Protein AF-A0A1F5HYN6-F1 (afdb_monomer_lite)

pLDDT: mean 80.36, std 17.28, range [30.94, 97.81]

Foldseek 3Di:
DDDDDDDDDDDDDDDDDDDDDDDPDDPVVVVVVVVVVVVVVVVVVVVCVCCVVVVVVVVLVVLLVVLQVPPDPPLQVPDDDDFPDPVLVVLLVVLCVQLSPDSDPVSNLVSLVVSLVSLLVRCLLPPDPRSLSSSVSSLVVCCVSPVVSNPPDDRDDCDVVVVHQQDDPLLVVLLVLLVPDPLQDPVLSSLLSSLSSQLSVCVVVVNLVSNLVSLLSNLVSLLVSCVVPVDPSSVVSSVSSLVVSCVSDVVVSVVCVVVVSNDSD

Structure (mmCIF, N/CA/C/O backbone):
data_AF-A0A1F5HYN6-F1
#
_entry.id   AF-A0A1F5HYN6-F1
#
loop_
_atom_site.group_PDB
_atom_site.id
_atom_site.type_symbol
_atom_site.label_atom_id
_atom_site.label_alt_id
_atom_site.label_comp_id
_atom_site.label_asym_id
_atom_site.label_entity_id
_atom_site.label_seq_id
_atom_site.pdbx_PDB_ins_code
_atom_site.Cartn_x
_atom_site.Cartn_y
_atom_site.Cartn_z
_atom_site.occupancy
_atom_site.B_iso_or_equiv
_atom_site.auth_seq_id
_atom_site.auth_comp_id
_atom_site.auth_asym_id
_atom_site.auth_atom_id
_atom_site.pdbx_PDB_model_num
ATOM 1 N N . MET A 1 1 ? -106.984 -32.179 19.642 1.00 30.94 1 MET A N 1
ATOM 2 C CA . MET A 1 1 ? -106.176 -33.009 20.565 1.00 30.94 1 MET A CA 1
ATOM 3 C C . MET A 1 1 ? -105.530 -32.097 21.601 1.00 30.94 1 MET A C 1
ATOM 5 O O . MET A 1 1 ? -105.304 -30.941 21.276 1.00 30.94 1 MET A O 1
ATOM 9 N N . PRO A 1 2 ? -105.415 -32.541 22.859 1.00 37.59 2 PRO A N 1
ATOM 10 C CA . PRO A 1 2 ? -106.115 -31.891 23.962 1.00 37.59 2 PRO A CA 1
ATOM 11 C C . PRO A 1 2 ? -105.201 -31.287 25.038 1.00 37.59 2 PRO A C 1
ATOM 13 O O . PRO A 1 2 ? -103.983 -31.403 25.013 1.00 37.59 2 PRO A O 1
ATOM 16 N N . ALA A 1 3 ? -105.878 -30.635 25.980 1.00 39.53 3 ALA A N 1
ATOM 17 C CA . ALA A 1 3 ? -105.395 -29.934 27.156 1.00 39.53 3 ALA A CA 1
ATOM 18 C C . ALA A 1 3 ? -104.599 -30.780 28.166 1.00 39.53 3 ALA A C 1
ATOM 20 O O . ALA A 1 3 ? -104.842 -31.978 28.315 1.00 39.53 3 ALA A O 1
ATOM 21 N N . LYS A 1 4 ? -103.825 -30.089 29.016 1.00 40.91 4 LYS A N 1
ATOM 22 C CA . LYS A 1 4 ? -103.865 -30.322 30.470 1.00 40.91 4 LYS A CA 1
ATOM 23 C C . LYS A 1 4 ? -103.470 -29.072 31.272 1.00 40.91 4 LYS A C 1
ATOM 25 O O . LYS A 1 4 ? -102.369 -28.555 31.146 1.00 40.91 4 LYS A O 1
ATOM 30 N N . LYS A 1 5 ? -104.426 -28.623 32.093 1.00 47.25 5 LYS A N 1
ATOM 31 C CA . LYS A 1 5 ? -104.273 -27.758 33.275 1.00 47.25 5 LYS A CA 1
ATOM 32 C C . LYS A 1 5 ? -103.615 -28.531 34.426 1.00 47.25 5 LYS A C 1
ATOM 34 O O . LYS A 1 5 ? -103.787 -29.745 34.477 1.00 47.25 5 LYS A O 1
ATOM 39 N N . LEU A 1 6 ? -103.020 -27.792 35.370 1.00 41.56 6 LEU A N 1
ATOM 40 C CA . LEU A 1 6 ? -103.155 -27.836 36.850 1.00 41.56 6 LEU A CA 1
ATOM 41 C C . LEU A 1 6 ? -102.291 -26.652 37.371 1.00 41.56 6 LEU A C 1
ATOM 43 O O . LEU A 1 6 ? -101.130 -26.584 37.000 1.00 41.56 6 LEU A O 1
ATOM 47 N N . ALA A 1 7 ? -102.793 -25.549 37.942 1.00 44.53 7 ALA A N 1
ATOM 48 C CA . ALA A 1 7 ? -103.584 -25.290 39.160 1.00 44.53 7 ALA A CA 1
ATOM 49 C C . ALA A 1 7 ? -102.726 -24.953 40.409 1.00 44.53 7 ALA A C 1
ATOM 51 O O . ALA A 1 7 ? -101.956 -25.791 40.862 1.00 44.53 7 ALA A O 1
ATOM 52 N N . GLY A 1 8 ? -102.983 -23.755 40.972 1.00 36.09 8 GLY A N 1
ATOM 53 C CA . GLY A 1 8 ? -102.649 -23.275 42.332 1.00 36.09 8 GLY A CA 1
ATOM 54 C C . GLY A 1 8 ? -101.404 -22.375 42.407 1.00 36.09 8 GLY A C 1
ATOM 55 O O . GLY A 1 8 ? -100.352 -22.790 41.954 1.00 36.09 8 GLY A O 1
ATOM 56 N N . GLY A 1 9 ? -101.389 -21.150 42.940 1.00 39.59 9 GLY A N 1
ATOM 57 C CA . GLY A 1 9 ? -102.374 -20.294 43.611 1.00 39.59 9 GLY A CA 1
ATOM 58 C C . GLY A 1 9 ? -101.636 -19.285 44.523 1.00 39.59 9 GLY A C 1
ATOM 59 O O . GLY A 1 9 ? -100.830 -19.749 45.317 1.00 39.59 9 GLY A O 1
ATOM 60 N N . VAL A 1 10 ? -101.958 -17.978 44.386 1.00 46.38 10 VAL A N 1
ATOM 61 C CA . VAL A 1 10 ? -102.001 -16.874 45.403 1.00 46.38 10 VAL A CA 1
ATOM 62 C C . VAL A 1 10 ? -100.696 -16.532 46.165 1.00 46.38 10 VAL A C 1
ATOM 64 O O . VAL A 1 10 ? -100.105 -17.423 46.755 1.00 46.38 10 VAL A O 1
ATOM 67 N N . ASP A 1 11 ? -100.170 -15.311 46.354 1.00 42.50 11 ASP A N 1
ATOM 68 C CA . ASP A 1 11 ? -100.308 -13.880 45.960 1.00 42.50 11 ASP A CA 1
ATOM 69 C C . ASP A 1 11 ? -98.949 -13.217 46.407 1.00 42.50 11 ASP A C 1
ATOM 71 O O . ASP A 1 11 ? -98.034 -13.943 46.804 1.00 42.50 11 ASP A O 1
ATOM 75 N N . PRO A 1 12 ? -98.781 -11.885 46.548 1.00 57.22 12 PRO A N 1
ATOM 76 C CA . PRO A 1 12 ? -98.641 -10.833 45.536 1.00 57.22 12 PRO A CA 1
ATOM 77 C C . PRO A 1 12 ? -97.296 -10.077 45.700 1.00 57.22 12 PRO A C 1
ATOM 79 O O . PRO A 1 12 ? -96.781 -9.987 46.810 1.00 57.22 12 PRO A O 1
ATOM 82 N N . VAL A 1 13 ? -96.739 -9.434 44.664 1.00 40.38 13 VAL A N 1
ATOM 83 C CA . VAL A 1 13 ? -95.696 -8.408 44.897 1.00 40.38 13 VAL A CA 1
ATOM 84 C C . VAL A 1 13 ? -95.810 -7.258 43.895 1.00 40.38 13 VAL A C 1
ATOM 86 O O . VAL A 1 13 ? -95.683 -7.438 42.685 1.00 40.38 13 VAL A O 1
ATOM 89 N N . GLU A 1 14 ? -96.074 -6.081 44.462 1.00 44.31 14 GLU A N 1
ATOM 90 C CA . GLU A 1 14 ? -95.844 -4.737 43.929 1.00 44.31 14 GLU A CA 1
ATOM 91 C C . GLU A 1 14 ? -94.609 -4.643 43.025 1.00 44.31 14 GLU A C 1
ATOM 93 O O . GLU A 1 14 ? -93.522 -5.061 43.410 1.00 44.31 14 GLU A O 1
ATOM 98 N N . ASN A 1 15 ? -94.733 -3.978 41.876 1.00 39.09 15 ASN A N 1
ATOM 99 C CA . ASN A 1 15 ? -93.567 -3.364 41.252 1.00 39.09 15 ASN A CA 1
ATOM 100 C C . ASN A 1 15 ? -93.903 -1.979 40.706 1.00 39.09 15 ASN A C 1
ATOM 102 O O . ASN A 1 15 ? -94.522 -1.793 39.661 1.00 39.09 15 ASN A O 1
ATOM 106 N N . SER A 1 16 ? -93.442 -1.013 41.485 1.00 44.97 16 SER A N 1
ATOM 107 C CA . SER A 1 16 ? -93.046 0.327 41.100 1.00 44.97 16 SER A CA 1
ATOM 108 C C . SER A 1 16 ? -91.843 0.269 40.152 1.00 44.97 16 SER A C 1
ATOM 110 O O . SER A 1 16 ? -90.923 -0.508 40.374 1.00 44.97 16 SER A O 1
ATOM 112 N N . GLN A 1 17 ? -91.803 1.128 39.128 1.00 37.44 17 GLN A N 1
ATOM 113 C CA . GLN A 1 17 ? -90.544 1.624 38.556 1.00 37.44 17 GLN A CA 1
ATOM 114 C C . GLN A 1 17 ? -90.791 2.887 37.718 1.00 37.44 17 GLN A C 1
ATOM 116 O O . GLN A 1 17 ? -91.133 2.846 36.541 1.00 37.44 17 GLN A O 1
ATOM 121 N N . SER A 1 18 ? -90.607 4.036 38.373 1.00 37.28 18 SER A N 1
ATOM 122 C CA . SER A 1 18 ? -90.410 5.338 37.739 1.00 37.28 18 SER A CA 1
ATOM 123 C C . SER A 1 18 ? -88.917 5.516 37.468 1.00 37.28 18 SER A C 1
ATOM 125 O O . SER A 1 18 ? -88.112 5.623 38.393 1.00 37.28 18 SER A O 1
ATOM 127 N N . THR A 1 19 ? -88.550 5.568 36.193 1.00 41.25 19 THR A N 1
ATOM 128 C CA . THR A 1 19 ? -87.213 5.898 35.695 1.00 41.25 19 THR A CA 1
ATOM 129 C C . THR A 1 19 ? -86.822 7.334 36.055 1.00 41.25 19 THR A C 1
ATOM 131 O O . THR A 1 19 ? -87.385 8.291 35.529 1.00 41.25 19 THR A O 1
ATOM 134 N N . SER A 1 20 ? -85.810 7.491 36.909 1.00 39.56 20 SER A N 1
ATOM 135 C CA . SER A 1 20 ? -85.063 8.738 37.100 1.00 39.56 20 SER A CA 1
ATOM 136 C C . SER A 1 20 ? -83.577 8.431 36.925 1.00 39.56 20 SER A C 1
ATOM 138 O O . SER A 1 20 ? -82.930 7.889 37.819 1.00 39.56 20 SER A O 1
ATOM 140 N N . ASN A 1 21 ? -83.038 8.754 35.747 1.00 46.47 21 ASN A N 1
ATOM 141 C CA . ASN A 1 21 ? -81.599 8.754 35.493 1.00 46.47 21 ASN A CA 1
ATOM 142 C C . ASN A 1 21 ? -80.942 9.852 36.344 1.00 46.47 21 ASN A C 1
ATOM 144 O O . ASN A 1 21 ? -80.902 11.016 35.946 1.00 46.47 21 ASN A O 1
ATOM 148 N N . LYS A 1 22 ? -80.415 9.487 37.516 1.00 43.47 22 LYS A N 1
ATOM 149 C CA . LYS A 1 22 ? -79.455 10.312 38.256 1.00 43.47 22 LYS A CA 1
ATOM 150 C C . LYS A 1 22 ? -78.044 9.942 37.803 1.00 43.47 22 LYS A C 1
ATOM 152 O O . LYS A 1 22 ? -77.546 8.869 38.126 1.00 43.47 22 LYS A O 1
ATOM 157 N N . PHE A 1 23 ? -77.405 10.845 37.062 1.00 53.34 23 PHE A N 1
ATOM 158 C CA . PHE A 1 23 ? -75.963 10.816 36.814 1.00 53.34 23 PHE A CA 1
ATOM 159 C C . PHE A 1 23 ? -75.206 10.860 38.155 1.00 53.34 23 PHE A C 1
ATOM 161 O O . PHE A 1 23 ? -75.412 11.809 38.917 1.00 53.34 23 PHE A O 1
ATOM 168 N N . PRO A 1 24 ? -74.322 9.894 38.466 1.00 51.59 24 PRO A N 1
ATOM 169 C CA . PRO A 1 24 ? -73.649 9.840 39.752 1.00 51.59 24 PRO A CA 1
ATOM 170 C C . PRO A 1 24 ? -72.232 10.404 39.630 1.00 51.59 24 PRO A C 1
ATOM 172 O O . PRO A 1 24 ? -71.272 9.686 39.855 1.00 51.59 24 PRO A O 1
ATOM 175 N N . PHE A 1 25 ? -72.059 11.669 39.250 1.00 53.00 25 PHE A N 1
ATOM 176 C CA . PHE A 1 25 ? -70.744 12.305 39.382 1.00 53.00 25 PHE A CA 1
ATOM 177 C C . PHE A 1 25 ? -70.896 13.747 39.836 1.00 53.00 25 PHE A C 1
ATOM 179 O O . PHE A 1 25 ? -71.406 14.605 39.117 1.00 53.00 25 PHE A O 1
ATOM 186 N N . THR A 1 26 ? -70.454 14.011 41.065 1.00 57.34 26 THR A N 1
ATOM 187 C CA . THR A 1 26 ? -70.333 15.378 41.561 1.00 57.34 26 THR A CA 1
ATOM 188 C C . THR A 1 26 ? -69.130 16.050 40.878 1.00 57.34 26 THR A C 1
ATOM 190 O O . THR A 1 26 ? -68.072 15.426 40.759 1.00 57.34 26 THR A O 1
ATOM 193 N N . PRO A 1 27 ? -69.229 17.322 40.444 1.00 57.34 27 PRO A N 1
ATOM 194 C CA . PRO A 1 27 ? -68.158 18.011 39.711 1.00 57.34 27 PRO A CA 1
ATOM 195 C C . PRO A 1 27 ? -66.805 18.021 40.439 1.00 57.34 27 PRO A C 1
ATOM 197 O O . PRO A 1 27 ? -65.756 18.013 39.805 1.00 57.34 27 PRO A O 1
ATOM 200 N N . LYS A 1 28 ? -66.813 17.987 41.778 1.00 56.78 28 LYS A N 1
ATOM 201 C CA . LYS A 1 28 ? -65.595 17.961 42.601 1.00 56.78 28 LYS A CA 1
ATOM 202 C C . LYS A 1 28 ? -64.814 16.645 42.507 1.00 56.78 28 LYS A C 1
ATOM 204 O O . LYS A 1 28 ? -63.590 16.696 42.453 1.00 56.78 28 LYS A O 1
ATOM 209 N N . GLN A 1 29 ? -65.486 15.492 42.464 1.00 57.72 29 GLN A N 1
ATOM 210 C CA . GLN A 1 29 ? -64.807 14.191 42.349 1.00 57.72 29 GLN A CA 1
ATOM 211 C C . GLN A 1 29 ? -64.162 14.013 40.973 1.00 57.72 29 GLN A C 1
ATOM 213 O O . GLN A 1 29 ? -63.008 13.612 40.883 1.00 57.72 29 GLN A O 1
ATOM 218 N N . TRP A 1 30 ? -64.847 14.437 39.909 1.00 61.19 30 TRP A N 1
ATOM 219 C CA . TRP A 1 30 ? -64.326 14.342 38.542 1.00 61.19 30 TRP A CA 1
ATOM 220 C C . TRP A 1 30 ? -63.047 15.166 38.321 1.00 61.19 30 TRP A C 1
ATOM 222 O O . TRP A 1 30 ? -62.125 14.715 37.641 1.00 61.19 30 TRP A O 1
ATOM 232 N N . PHE A 1 31 ? -62.961 16.357 38.924 1.00 62.72 31 PHE A N 1
ATOM 233 C CA . PHE A 1 31 ? -61.746 17.176 38.881 1.00 62.72 31 PHE A CA 1
ATOM 234 C C . PHE A 1 31 ? -60.618 16.602 39.746 1.00 62.72 31 PHE A C 1
ATOM 236 O O . PHE A 1 31 ? -59.471 16.599 39.307 1.00 62.72 31 PHE A O 1
ATOM 243 N N . SER A 1 32 ? -60.933 16.091 40.941 1.00 69.88 32 SER A N 1
ATOM 244 C CA . SER A 1 32 ? -59.943 15.491 41.845 1.00 69.88 32 SER A CA 1
ATOM 245 C C . SER A 1 32 ? -59.282 14.257 41.229 1.00 69.88 32 SER A C 1
ATOM 247 O O . SER A 1 32 ? -58.057 14.155 41.235 1.00 69.88 32 SER A O 1
ATOM 249 N N . ASP A 1 33 ? -60.069 13.361 40.632 1.00 71.81 33 ASP A N 1
ATOM 250 C CA . ASP A 1 33 ? -59.553 12.119 40.049 1.00 71.81 33 ASP A CA 1
ATOM 251 C C . ASP A 1 33 ? -58.680 12.395 38.818 1.00 71.81 33 ASP A C 1
ATOM 253 O O . ASP A 1 33 ? -57.627 11.781 38.644 1.00 71.81 33 ASP A O 1
ATOM 257 N N . ARG A 1 34 ? -59.055 13.379 37.987 1.00 76.88 34 ARG A N 1
ATOM 258 C CA . ARG A 1 34 ? -58.242 13.794 36.831 1.00 76.88 34 ARG A CA 1
ATOM 259 C C . ARG A 1 34 ? -56.965 14.518 37.235 1.00 76.88 34 ARG A C 1
ATOM 261 O O . ARG A 1 34 ? -55.940 14.301 36.596 1.00 76.88 34 ARG A O 1
ATOM 268 N N . LEU A 1 35 ? -57.011 15.347 38.279 1.00 80.38 35 LEU A N 1
ATOM 269 C CA . LEU A 1 35 ? -55.829 16.027 38.807 1.00 80.38 35 LEU A CA 1
ATOM 270 C C . LEU A 1 35 ? -54.840 15.015 39.399 1.00 80.38 35 LEU A C 1
ATOM 272 O O . LEU A 1 35 ? -53.650 15.087 39.105 1.00 80.38 35 LEU A O 1
ATOM 276 N N . LEU A 1 36 ? -55.333 14.035 40.163 1.00 82.75 36 LEU A N 1
ATOM 277 C CA . LEU A 1 36 ? -54.517 12.955 40.719 1.00 82.75 36 LEU A CA 1
ATOM 278 C C . LEU A 1 36 ? -53.836 12.147 39.604 1.00 82.75 36 LEU A C 1
ATOM 280 O O . LEU A 1 36 ? -52.634 11.903 39.661 1.00 82.75 36 LEU A O 1
ATOM 284 N N . LEU A 1 37 ? -54.586 11.786 38.560 1.00 83.88 37 LEU A N 1
ATOM 285 C CA . LEU A 1 37 ? -54.068 11.020 37.427 1.00 83.88 37 LEU A CA 1
ATOM 286 C C . LEU A 1 37 ? -52.999 11.811 36.654 1.00 83.88 37 LEU A C 1
ATOM 288 O O . LEU A 1 37 ? -51.963 11.254 36.300 1.00 83.88 37 LEU A O 1
ATOM 292 N N . LEU A 1 38 ? -53.191 13.122 36.477 1.00 84.62 38 LEU A N 1
ATOM 293 C CA . LEU A 1 38 ? -52.193 14.016 35.877 1.00 84.62 38 LEU A CA 1
ATOM 294 C C . LEU A 1 38 ? -50.900 14.075 36.700 1.00 84.62 38 LEU A C 1
ATOM 296 O O . LEU A 1 38 ? -49.812 13.954 36.140 1.00 84.62 38 LEU A O 1
ATOM 300 N N . VAL A 1 39 ? -51.010 14.213 38.024 1.00 84.94 39 VAL A N 1
ATOM 301 C CA . VAL A 1 39 ? -49.849 14.248 38.926 1.00 84.94 39 VAL A CA 1
ATOM 302 C C . VAL A 1 39 ? -49.083 12.925 38.882 1.00 84.94 39 VAL A C 1
ATOM 304 O O . VAL A 1 39 ? -47.860 12.942 38.771 1.00 84.94 39 VAL A O 1
ATOM 307 N N . VAL A 1 40 ? -49.779 11.784 38.892 1.00 87.19 40 VAL A N 1
ATOM 308 C CA . VAL A 1 40 ? -49.150 10.455 38.801 1.00 87.19 40 VAL A CA 1
ATOM 309 C C . VAL A 1 40 ? -48.422 10.267 37.467 1.00 87.19 40 VAL A C 1
ATOM 311 O O . VAL A 1 40 ? -47.293 9.779 37.451 1.00 87.19 40 VAL A O 1
ATOM 314 N N . VAL A 1 41 ? -49.022 10.693 36.351 1.00 87.31 41 VAL A N 1
ATOM 315 C CA . VAL A 1 41 ? -48.396 10.595 35.022 1.00 87.31 41 VAL A CA 1
ATOM 316 C C . VAL A 1 41 ? -47.150 11.476 34.925 1.00 87.31 41 VAL A C 1
ATOM 318 O O . VAL A 1 41 ? -46.117 11.014 34.444 1.00 87.31 41 VAL A O 1
ATOM 321 N N . ILE A 1 42 ? -47.209 12.716 35.420 1.00 87.06 42 ILE A N 1
ATOM 322 C CA . ILE A 1 42 ? -46.043 13.612 35.450 1.00 87.06 42 ILE A CA 1
ATOM 323 C C . ILE A 1 42 ? -44.931 13.001 36.306 1.00 87.06 42 ILE A C 1
ATOM 325 O O . ILE A 1 42 ? -43.776 12.979 35.887 1.00 87.06 42 ILE A O 1
ATOM 329 N N . PHE A 1 43 ? -45.270 12.448 37.471 1.00 87.25 43 PHE A N 1
ATOM 330 C CA . PHE A 1 43 ? -44.290 11.833 38.362 1.00 87.25 43 PHE A CA 1
ATOM 331 C C . PHE A 1 43 ? -43.614 10.607 37.725 1.00 87.25 43 PHE A C 1
ATOM 333 O O . PHE A 1 43 ? -42.397 10.458 37.821 1.00 87.25 43 PHE A O 1
ATOM 340 N N . LEU A 1 44 ? -44.374 9.769 37.010 1.00 86.06 44 LEU A N 1
ATOM 341 C CA . LEU A 1 44 ? -43.837 8.631 36.254 1.00 86.06 44 LEU A CA 1
ATOM 342 C C . LEU A 1 44 ? -42.923 9.067 35.104 1.00 86.06 44 LEU A C 1
ATOM 344 O O . LEU A 1 44 ? -41.874 8.458 34.899 1.00 86.06 44 LEU A O 1
ATOM 348 N N . LEU A 1 45 ? -43.280 10.130 34.378 1.00 83.44 45 LEU A N 1
ATOM 349 C CA . LEU A 1 45 ? -42.444 10.675 33.305 1.00 83.44 45 LEU A CA 1
ATOM 350 C C . LEU A 1 45 ? -41.131 11.254 33.842 1.00 83.44 45 LEU A C 1
ATOM 352 O O . LEU A 1 45 ? -40.078 11.010 33.259 1.00 83.44 45 LEU A O 1
ATOM 356 N N . VAL A 1 46 ? -41.174 11.964 34.973 1.00 82.31 46 VAL A N 1
ATOM 357 C CA . VAL A 1 46 ? -39.966 12.473 35.640 1.00 82.31 46 VAL A CA 1
ATOM 358 C C . VAL A 1 46 ? -39.093 11.316 36.127 1.00 82.31 46 VAL A C 1
ATOM 360 O O . VAL A 1 46 ? -37.886 11.342 35.908 1.00 82.31 46 VAL A O 1
ATOM 363 N N . LEU A 1 47 ? -39.679 10.269 36.714 1.00 82.12 47 LEU A N 1
ATOM 364 C CA . LEU A 1 47 ? -38.944 9.065 37.115 1.00 82.12 47 LEU A CA 1
ATOM 365 C C . LEU A 1 47 ? -38.267 8.379 35.926 1.00 82.12 47 LEU A C 1
ATOM 367 O O . LEU A 1 47 ? -37.083 8.066 36.006 1.00 82.12 47 LEU A O 1
ATOM 371 N N . LEU A 1 48 ? -38.979 8.186 34.813 1.00 78.69 48 LEU A N 1
ATOM 372 C CA . LEU A 1 48 ? -38.409 7.609 33.592 1.00 78.69 48 LEU A CA 1
ATOM 373 C C . LEU A 1 48 ? -37.280 8.473 33.028 1.00 78.69 48 LEU A C 1
ATOM 375 O O . LEU A 1 48 ? -36.261 7.940 32.595 1.00 78.69 48 LEU A O 1
ATOM 379 N N . PHE A 1 49 ? -37.430 9.797 33.072 1.00 77.44 49 PHE A N 1
ATOM 380 C CA . PHE A 1 49 ? -36.398 10.724 32.625 1.00 77.44 49 PHE A CA 1
ATOM 381 C C . PHE A 1 49 ? -35.149 10.660 33.514 1.00 77.44 49 PHE A C 1
ATOM 383 O O . PHE A 1 49 ? -34.039 10.548 33.000 1.00 77.44 49 PHE A O 1
ATOM 390 N N . VAL A 1 50 ? -35.317 10.661 34.841 1.00 76.25 50 VAL A N 1
ATOM 391 C CA . VAL A 1 50 ? -34.207 10.585 35.805 1.00 76.25 50 VAL A CA 1
ATOM 392 C C . VAL A 1 50 ? -33.499 9.234 35.727 1.00 76.25 50 VAL A C 1
ATOM 394 O O . VAL A 1 50 ? -32.273 9.202 35.681 1.00 76.25 50 VAL A O 1
ATOM 397 N N . VAL A 1 51 ? -34.237 8.122 35.654 1.00 72.06 51 VAL A N 1
ATOM 398 C CA . VAL A 1 51 ? -33.656 6.775 35.514 1.00 72.06 51 VAL A CA 1
ATOM 399 C C . VAL A 1 51 ? -32.971 6.612 34.154 1.00 72.06 51 VAL A C 1
ATOM 401 O O . VAL A 1 51 ? -31.881 6.049 34.090 1.00 72.06 51 VAL A O 1
ATOM 404 N N . GLY A 1 52 ? -33.554 7.151 33.079 1.00 65.38 52 GLY A N 1
ATOM 405 C CA . GLY A 1 52 ? -32.957 7.141 31.744 1.00 65.38 52 GLY A CA 1
ATOM 406 C C . GLY A 1 52 ? -31.646 7.927 31.680 1.00 65.38 52 GLY A C 1
ATOM 407 O O . GLY A 1 52 ? -30.634 7.391 31.238 1.00 65.38 52 GLY A O 1
ATOM 408 N N . PHE A 1 53 ? -31.623 9.166 32.181 1.00 65.88 53 PHE A N 1
ATOM 409 C CA . PHE A 1 53 ? -30.410 9.993 32.189 1.00 65.88 53 PHE A CA 1
ATOM 410 C C . PHE A 1 53 ? -29.344 9.480 33.162 1.00 65.88 53 PHE A C 1
ATOM 412 O O . PHE A 1 53 ? -28.165 9.455 32.812 1.00 65.88 53 PHE A O 1
ATOM 419 N N . ALA A 1 54 ? -29.732 9.028 34.358 1.00 62.56 54 ALA A N 1
ATOM 420 C CA . ALA A 1 54 ? -28.792 8.434 35.305 1.00 62.56 54 ALA A CA 1
ATOM 421 C C . ALA A 1 54 ? -28.204 7.123 34.766 1.00 62.56 54 ALA A C 1
ATOM 423 O O . ALA A 1 54 ? -27.011 6.884 34.923 1.00 62.56 54 ALA A O 1
ATOM 424 N N . GLY A 1 55 ? -29.011 6.305 34.081 1.00 59.31 55 GLY A N 1
ATOM 425 C CA . GLY A 1 55 ? -28.558 5.077 33.431 1.00 59.31 55 GLY A CA 1
ATOM 426 C C . GLY A 1 55 ? -27.580 5.335 32.284 1.00 59.31 55 GLY A C 1
ATOM 427 O O . GLY A 1 55 ? -26.554 4.665 32.201 1.00 59.31 55 GLY A O 1
ATOM 428 N N . VAL A 1 56 ? -27.847 6.338 31.439 1.00 60.22 56 VAL A N 1
ATOM 429 C CA . VAL A 1 56 ? -26.936 6.741 30.352 1.00 60.22 56 VAL A CA 1
ATOM 430 C C . VAL A 1 56 ? -25.623 7.295 30.907 1.00 60.22 56 VAL A C 1
ATOM 432 O O . VAL A 1 56 ? -24.558 6.898 30.442 1.00 60.22 56 VAL A O 1
ATOM 435 N N . ASN A 1 57 ? -25.673 8.147 31.935 1.00 62.50 57 ASN A N 1
ATOM 436 C CA . ASN A 1 57 ? -24.466 8.687 32.565 1.00 62.50 57 ASN A CA 1
ATOM 437 C C . ASN A 1 57 ? -23.653 7.595 33.273 1.00 62.50 57 ASN A C 1
ATOM 439 O O . ASN A 1 57 ? -22.442 7.546 33.109 1.00 62.50 57 ASN A O 1
ATOM 443 N N . TYR A 1 58 ? -24.308 6.669 33.979 1.00 64.31 58 TYR A N 1
ATOM 444 C CA . TYR A 1 58 ? -23.642 5.527 34.612 1.00 64.31 58 TYR A CA 1
ATOM 445 C C . TYR A 1 58 ? -22.988 4.591 33.586 1.00 64.31 58 TYR A C 1
ATOM 447 O O . TYR A 1 58 ? -21.875 4.116 33.801 1.00 64.31 58 TYR A O 1
ATOM 455 N N . TYR A 1 59 ? -23.655 4.341 32.456 1.00 59.44 59 TYR A N 1
ATOM 456 C CA . TYR A 1 59 ? -23.099 3.537 31.368 1.00 59.44 59 TYR A CA 1
ATOM 457 C C . TYR A 1 59 ? -21.904 4.235 30.706 1.00 59.44 59 TYR A C 1
ATOM 459 O O . TYR A 1 59 ? -20.869 3.606 30.493 1.00 59.44 59 TYR A O 1
ATOM 467 N N . ASN A 1 60 ? -22.007 5.540 30.444 1.00 57.81 60 ASN A N 1
ATOM 468 C CA . ASN A 1 60 ? -20.907 6.333 29.896 1.00 57.81 60 ASN A CA 1
ATOM 469 C C . ASN A 1 60 ? -19.711 6.392 30.857 1.00 57.81 60 ASN A C 1
ATOM 471 O O . ASN A 1 60 ? -18.580 6.214 30.412 1.00 57.81 60 ASN A O 1
ATOM 475 N N . ASP A 1 61 ? -19.945 6.551 32.162 1.00 55.81 61 ASP A N 1
ATOM 476 C CA . ASP A 1 61 ? -18.890 6.524 33.179 1.00 55.81 61 ASP A CA 1
ATOM 477 C C . ASP A 1 61 ? -18.259 5.134 33.315 1.00 55.81 61 ASP A C 1
ATOM 479 O O . ASP A 1 61 ? -17.045 5.030 33.467 1.00 55.81 61 ASP A O 1
ATOM 483 N N . GLN A 1 62 ? -19.029 4.045 33.230 1.00 57.66 62 GLN A N 1
ATOM 484 C CA . GLN A 1 62 ? -18.468 2.690 33.229 1.00 57.66 62 GLN A CA 1
ATOM 485 C C . GLN A 1 62 ? -17.620 2.411 31.985 1.00 57.66 62 GLN A C 1
ATOM 487 O O . GLN A 1 62 ? -16.533 1.849 32.110 1.00 57.66 62 GLN A O 1
ATOM 492 N N . VAL A 1 63 ? -18.077 2.822 30.801 1.00 56.56 63 VAL A N 1
ATOM 493 C CA . VAL A 1 63 ? -17.319 2.674 29.549 1.00 56.56 63 VAL A CA 1
ATOM 494 C C . VAL A 1 63 ? -16.058 3.543 29.580 1.00 56.56 63 VAL A C 1
ATOM 496 O O . VAL A 1 63 ? -14.979 3.060 29.244 1.00 56.56 63 VAL A O 1
ATOM 499 N N . SER A 1 64 ? -16.163 4.786 30.056 1.00 50.84 64 SER A N 1
ATOM 500 C CA . SER A 1 64 ? -15.025 5.693 30.243 1.00 50.84 64 SER A CA 1
ATOM 501 C C . SER A 1 64 ? -14.001 5.118 31.228 1.00 50.84 64 SER A C 1
ATOM 503 O O . SER A 1 64 ? -12.810 5.073 30.919 1.00 50.84 64 SER A O 1
ATOM 505 N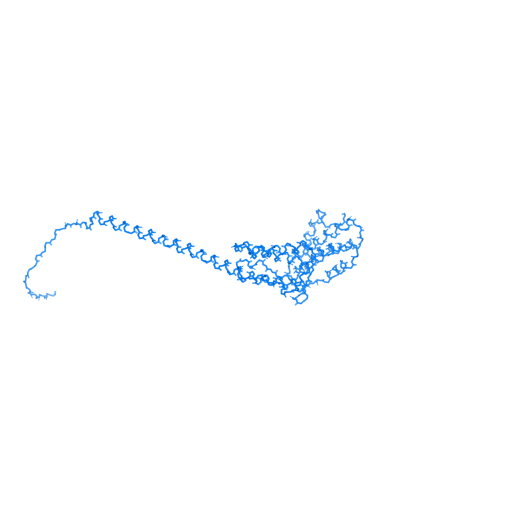 N . ASN A 1 65 ? -14.456 4.573 32.362 1.00 53.25 65 ASN A N 1
ATOM 506 C CA . ASN A 1 65 ? -13.601 3.931 33.365 1.00 53.25 65 ASN A CA 1
ATOM 507 C C . ASN A 1 65 ? -12.987 2.604 32.876 1.00 53.25 65 ASN A C 1
ATOM 509 O O . ASN A 1 65 ? -11.847 2.297 33.219 1.00 53.25 65 ASN A O 1
ATOM 513 N N . GLN A 1 66 ? -13.687 1.824 32.042 1.00 53.88 66 GLN A N 1
ATOM 514 C CA . GLN A 1 66 ? -13.112 0.640 31.389 1.00 53.88 66 GLN A CA 1
ATOM 515 C C . GLN A 1 66 ? -12.037 1.009 30.359 1.00 53.88 66 GLN A C 1
ATOM 517 O O . GLN A 1 66 ? -11.026 0.312 30.267 1.00 53.88 66 GLN A O 1
ATOM 522 N N . LEU A 1 67 ? -12.219 2.107 29.619 1.00 51.78 67 LEU A N 1
ATOM 523 C CA . LEU A 1 67 ? -11.234 2.611 28.657 1.00 51.78 67 LEU A CA 1
ATOM 524 C C . LEU A 1 67 ? -10.000 3.202 29.357 1.00 51.78 67 LEU A C 1
ATOM 526 O O . LEU A 1 67 ? -8.881 2.943 28.927 1.00 51.78 67 LEU A O 1
ATOM 530 N N . THR A 1 68 ? -10.174 3.913 30.477 1.00 47.84 68 THR A N 1
ATOM 531 C CA . THR A 1 68 ? -9.047 4.451 31.267 1.00 47.84 68 THR A CA 1
ATOM 532 C C . THR A 1 68 ? -8.292 3.383 32.063 1.00 47.84 68 THR A C 1
ATOM 534 O O . THR A 1 68 ? -7.091 3.537 32.281 1.00 47.84 68 THR A O 1
ATOM 537 N N . GLN A 1 69 ? -8.941 2.283 32.472 1.00 46.72 69 GLN A N 1
ATOM 538 C CA . GLN A 1 69 ? -8.253 1.147 33.107 1.00 46.72 69 GLN A CA 1
ATOM 539 C C . GLN A 1 69 ? -7.611 0.168 32.112 1.00 46.72 69 GLN A C 1
ATOM 541 O O . GLN A 1 69 ? -6.713 -0.580 32.504 1.00 46.72 69 GLN A O 1
ATOM 546 N N . GLN A 1 70 ? -7.982 0.194 30.826 1.00 46.59 70 GLN A N 1
ATOM 547 C CA . GLN A 1 70 ? -7.210 -0.455 29.761 1.00 46.59 70 GLN A CA 1
ATOM 548 C C . GLN A 1 70 ? -5.936 0.358 29.474 1.00 46.59 70 GLN A C 1
ATOM 550 O O . GLN A 1 70 ? -5.787 1.008 28.443 1.00 46.59 70 GLN A O 1
ATOM 555 N N . GLN A 1 71 ? -4.999 0.317 30.426 1.00 48.72 71 GLN A N 1
ATOM 556 C CA . GLN A 1 71 ? -3.622 0.775 30.269 1.00 48.72 71 GLN A CA 1
ATOM 557 C C . GLN A 1 71 ? -3.070 0.362 28.901 1.00 48.72 71 GLN A C 1
ATOM 559 O O . GLN A 1 71 ? -3.099 -0.824 28.575 1.00 48.72 71 GLN A O 1
ATOM 564 N N . LYS A 1 72 ? -2.557 1.356 28.155 1.00 54.41 72 LYS A N 1
ATOM 565 C CA . LYS A 1 72 ? -1.675 1.260 26.977 1.00 54.41 72 LYS A C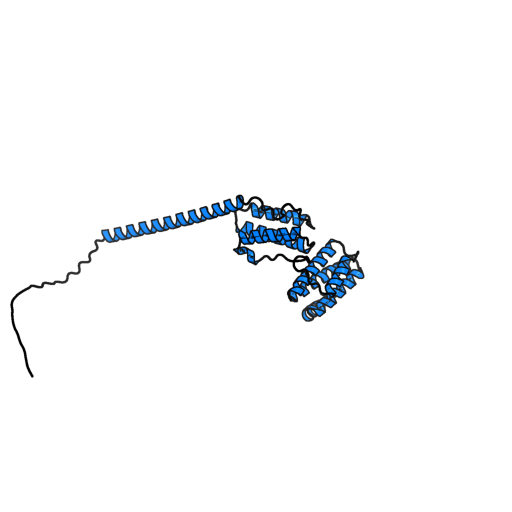A 1
ATOM 566 C C . LYS A 1 72 ? -1.559 -0.165 26.441 1.00 54.41 72 LYS A C 1
ATOM 568 O O . LYS A 1 72 ? -0.599 -0.866 26.764 1.00 54.41 72 LYS A O 1
ATOM 573 N N . VAL A 1 73 ? -2.535 -0.594 25.643 1.00 60.59 73 VAL A N 1
ATOM 574 C CA . VAL A 1 73 ? -2.396 -1.854 24.916 1.00 60.59 73 VAL A CA 1
ATOM 575 C C . VAL A 1 73 ? -1.159 -1.713 24.046 1.00 60.59 73 VAL A C 1
ATOM 577 O O . VAL A 1 73 ? -1.130 -0.920 23.105 1.00 60.59 73 VAL A O 1
ATOM 580 N N . ASP A 1 74 ? -0.111 -2.442 24.408 1.00 69.00 74 ASP A N 1
ATOM 581 C CA . ASP A 1 74 ? 1.086 -2.502 23.599 1.00 69.00 74 ASP A CA 1
ATOM 582 C C . ASP A 1 74 ? 0.790 -3.379 22.386 1.00 69.00 74 ASP A C 1
ATOM 584 O O . ASP A 1 74 ? 0.982 -4.597 22.392 1.00 69.00 74 ASP A O 1
ATOM 588 N N . PHE A 1 75 ? 0.309 -2.738 21.324 1.00 73.06 75 PHE A N 1
ATOM 589 C CA . PHE A 1 75 ? 0.049 -3.403 20.055 1.00 73.06 75 PHE A CA 1
ATOM 590 C C . PHE A 1 75 ? 1.314 -4.016 19.446 1.00 73.06 75 PHE A C 1
ATOM 592 O O . PHE A 1 75 ? 1.208 -4.892 18.592 1.00 73.06 75 PHE A O 1
ATOM 599 N N . THR A 1 76 ? 2.497 -3.608 19.907 1.00 63.25 76 THR A N 1
ATOM 600 C CA . THR A 1 76 ? 3.792 -4.076 19.414 1.00 63.25 76 THR A CA 1
ATOM 601 C C . THR A 1 76 ? 4.354 -5.262 20.201 1.00 63.25 76 THR A C 1
ATOM 603 O O . THR A 1 76 ? 5.343 -5.854 19.769 1.00 63.25 76 THR A O 1
ATOM 606 N N . ALA A 1 77 ? 3.726 -5.642 21.323 1.00 61.12 77 ALA A N 1
ATOM 607 C CA . ALA A 1 77 ? 4.188 -6.707 22.219 1.00 61.12 77 ALA A CA 1
ATOM 608 C C . ALA A 1 77 ? 5.686 -6.583 22.590 1.00 61.12 77 ALA A C 1
ATOM 610 O O . ALA A 1 77 ? 6.428 -7.566 22.591 1.00 61.12 77 ALA A O 1
ATOM 611 N N . GLY A 1 78 ? 6.145 -5.359 22.855 1.00 60.75 78 GLY A N 1
ATOM 612 C CA . GLY A 1 78 ? 7.518 -5.026 23.225 1.00 60.75 78 GLY A CA 1
ATOM 613 C C . GLY A 1 78 ? 8.505 -4.983 22.058 1.00 60.75 78 GLY A C 1
ATOM 614 O O . GLY A 1 78 ? 9.706 -4.843 22.290 1.00 60.75 78 GLY A O 1
ATOM 615 N N . LYS A 1 79 ? 8.042 -5.113 20.809 1.00 72.75 79 LYS A N 1
ATOM 616 C CA . LYS A 1 79 ? 8.902 -5.089 19.621 1.00 72.75 79 LYS A CA 1
ATOM 617 C C . LYS A 1 79 ? 8.932 -3.713 18.966 1.00 72.75 79 LYS A C 1
ATOM 619 O O . LYS A 1 79 ? 7.919 -3.046 18.809 1.00 72.75 79 LYS A O 1
ATOM 624 N N . GLN A 1 80 ? 10.103 -3.304 18.490 1.00 79.50 80 GLN A N 1
ATOM 625 C CA . GLN A 1 80 ? 10.232 -2.044 17.768 1.00 79.50 80 GLN A CA 1
ATOM 626 C C . GLN A 1 80 ? 9.679 -2.170 16.341 1.00 79.50 80 GLN A C 1
ATOM 628 O O . GLN A 1 80 ? 10.222 -2.911 15.521 1.00 79.50 80 GLN A O 1
ATOM 633 N N . LEU A 1 81 ? 8.629 -1.406 16.029 1.00 86.88 81 LEU A N 1
ATOM 634 C CA . LEU A 1 81 ? 8.138 -1.256 14.659 1.00 86.88 81 LEU A CA 1
ATOM 635 C C . LEU A 1 81 ? 9.130 -0.430 13.826 1.00 86.88 81 LEU A C 1
ATOM 637 O O . LEU A 1 81 ? 9.540 0.662 14.229 1.00 86.88 81 LEU A O 1
ATOM 641 N N . GLN A 1 82 ? 9.505 -0.944 12.655 1.00 87.69 82 GLN A N 1
ATOM 642 C CA . GLN A 1 82 ? 10.437 -0.285 11.737 1.00 87.69 82 GLN A CA 1
ATOM 643 C C . GLN A 1 82 ? 9.693 0.467 10.635 1.00 87.69 82 GLN A C 1
ATOM 645 O O . GLN A 1 82 ? 9.449 -0.082 9.564 1.00 87.69 82 GLN A O 1
ATOM 650 N N . PHE A 1 83 ? 9.345 1.722 10.898 1.00 89.69 83 PHE A N 1
ATOM 651 C CA . PHE A 1 83 ? 8.732 2.602 9.903 1.00 89.69 83 PHE A CA 1
ATOM 652 C C . PHE A 1 83 ? 9.737 2.997 8.816 1.00 89.69 83 PHE A C 1
ATOM 654 O O . PHE A 1 83 ? 10.892 3.301 9.119 1.00 89.69 83 PHE A O 1
ATOM 661 N N . VAL A 1 84 ? 9.283 3.021 7.563 1.00 88.12 84 VAL A N 1
ATOM 662 C CA . VAL A 1 84 ? 10.027 3.586 6.433 1.00 88.12 84 VAL A CA 1
ATOM 663 C C . VAL A 1 84 ? 10.125 5.100 6.598 1.00 88.12 84 VAL A C 1
ATOM 665 O O . VAL A 1 84 ? 11.212 5.663 6.466 1.00 88.12 84 VAL A O 1
ATOM 668 N N . TYR A 1 85 ? 9.010 5.754 6.940 1.00 86.44 85 TYR A N 1
ATOM 669 C CA . TYR A 1 85 ? 8.954 7.202 7.111 1.00 86.44 85 TYR A CA 1
ATOM 670 C C . TYR A 1 85 ? 8.748 7.599 8.575 1.00 86.44 85 TYR A C 1
ATOM 672 O O . TYR A 1 85 ? 7.781 7.196 9.224 1.00 86.44 85 TYR A O 1
ATOM 680 N N . ALA A 1 86 ? 9.622 8.474 9.087 1.00 89.00 86 ALA A N 1
ATOM 681 C CA . ALA A 1 86 ? 9.525 8.998 10.454 1.00 89.00 86 ALA A CA 1
ATOM 682 C C . ALA A 1 86 ? 8.182 9.704 10.719 1.00 89.00 86 ALA A C 1
ATOM 684 O O . ALA A 1 86 ? 7.579 9.507 11.770 1.00 89.00 86 ALA A O 1
ATOM 685 N N . TYR A 1 87 ? 7.665 10.438 9.729 1.00 90.56 87 TYR A N 1
ATOM 686 C CA . TYR A 1 87 ? 6.352 11.082 9.805 1.00 90.56 87 TYR A CA 1
ATOM 687 C C . TYR A 1 87 ? 5.215 10.087 10.093 1.00 90.56 87 TYR A C 1
ATOM 689 O O . TYR A 1 87 ? 4.349 10.355 10.923 1.00 90.56 87 TYR A O 1
ATOM 697 N N . ASN A 1 88 ? 5.223 8.914 9.453 1.00 92.31 88 ASN A N 1
ATOM 698 C CA . ASN A 1 88 ? 4.188 7.902 9.667 1.00 92.31 88 ASN A CA 1
ATOM 699 C C . ASN A 1 88 ? 4.287 7.279 11.060 1.00 92.31 88 ASN A C 1
ATOM 701 O O . ASN A 1 88 ? 3.254 7.010 11.671 1.00 92.31 88 ASN A O 1
ATOM 705 N N . LYS A 1 89 ? 5.504 7.123 11.596 1.00 92.31 89 LYS A N 1
ATOM 706 C CA . LYS A 1 89 ? 5.710 6.725 12.994 1.00 92.31 89 LYS A CA 1
ATOM 707 C C . LYS A 1 89 ? 5.076 7.735 13.949 1.00 92.31 89 LYS A C 1
ATOM 709 O O . LYS A 1 89 ? 4.260 7.355 14.783 1.00 92.31 89 LYS A O 1
ATOM 714 N N . GLU A 1 90 ? 5.415 9.014 13.803 1.00 90.38 90 GLU A N 1
ATOM 715 C CA . GLU A 1 90 ? 4.870 10.082 14.648 1.00 90.38 90 GLU A CA 1
ATOM 716 C C . GLU A 1 90 ? 3.345 10.142 14.546 1.00 90.38 90 GLU A C 1
ATOM 718 O O . GLU A 1 90 ? 2.645 10.221 15.556 1.00 90.38 90 GLU A O 1
ATOM 723 N N . ARG A 1 91 ? 2.808 10.046 13.325 1.00 93.12 91 ARG A N 1
ATOM 724 C CA . ARG A 1 91 ? 1.367 10.055 13.085 1.00 93.12 91 ARG A CA 1
ATOM 725 C C . ARG A 1 91 ? 0.672 8.855 13.725 1.00 93.12 91 ARG A C 1
ATOM 727 O O . ARG A 1 91 ? -0.385 9.028 14.328 1.00 93.12 91 ARG A O 1
ATOM 734 N N . PHE A 1 92 ? 1.250 7.663 13.607 1.00 93.44 92 PHE A N 1
ATOM 735 C CA . PHE A 1 92 ? 0.752 6.450 14.249 1.00 93.44 92 PHE A CA 1
ATOM 736 C C . PHE A 1 92 ? 0.706 6.611 15.774 1.00 93.44 92 PHE A C 1
ATOM 738 O O . PHE A 1 92 ? -0.343 6.402 16.381 1.00 93.44 92 PHE A O 1
ATOM 745 N N . GLU A 1 93 ? 1.800 7.065 16.388 1.00 91.06 93 GLU A N 1
ATOM 746 C CA . GLU A 1 93 ? 1.888 7.289 17.836 1.00 91.06 93 GLU A CA 1
ATOM 747 C C . GLU A 1 93 ? 0.888 8.354 18.318 1.00 91.06 93 GLU A C 1
ATOM 749 O O . GLU A 1 93 ? 0.215 8.166 19.332 1.00 91.06 93 GLU A O 1
ATOM 754 N N . GLN A 1 94 ? 0.720 9.448 17.569 1.00 92.00 94 GLN A N 1
ATOM 755 C CA . GLN A 1 94 ? -0.289 10.473 17.854 1.00 92.00 94 GLN A CA 1
ATOM 756 C C . GLN A 1 94 ? -1.713 9.916 17.809 1.00 92.00 94 GLN A C 1
ATOM 758 O O . GLN A 1 94 ? -2.516 10.231 18.683 1.00 92.00 94 GLN A O 1
ATOM 763 N N . LEU A 1 95 ? -2.038 9.095 16.808 1.00 93.69 95 LEU A N 1
ATOM 764 C CA . LEU A 1 95 ? -3.368 8.502 16.662 1.00 93.69 95 LEU A CA 1
ATOM 765 C C . LEU A 1 95 ? -3.668 7.494 17.773 1.00 93.69 95 LEU A C 1
ATOM 767 O O . LEU A 1 95 ? -4.780 7.493 18.297 1.00 93.69 95 LEU A O 1
ATOM 771 N N . LEU A 1 96 ? -2.679 6.701 18.193 1.00 90.81 96 LEU A N 1
ATOM 772 C CA . LEU A 1 96 ? -2.817 5.850 19.375 1.00 90.81 96 LEU A CA 1
ATOM 773 C C . LEU A 1 96 ? -3.051 6.685 20.638 1.00 90.81 96 LEU A C 1
ATOM 775 O O . LEU A 1 96 ? -3.959 6.392 21.411 1.00 90.81 96 LEU A O 1
ATOM 779 N N . ASN A 1 97 ? -2.284 7.761 20.833 1.00 89.12 97 ASN A N 1
ATOM 780 C CA . ASN A 1 97 ? -2.475 8.655 21.974 1.00 89.12 97 ASN A CA 1
ATOM 781 C C . ASN A 1 97 ? -3.858 9.322 21.960 1.00 89.12 97 ASN A C 1
ATOM 783 O O . ASN A 1 97 ? -4.485 9.426 23.009 1.00 89.12 97 ASN A O 1
ATOM 787 N N . LEU A 1 98 ? -4.356 9.756 20.800 1.00 89.94 98 LEU A N 1
ATOM 788 C CA . LEU A 1 98 ? -5.709 10.304 20.670 1.00 89.94 98 LEU A CA 1
ATOM 789 C C . LEU A 1 98 ? -6.771 9.253 20.986 1.00 89.94 98 LEU A C 1
ATOM 791 O O . LEU A 1 98 ? -7.720 9.552 21.703 1.00 89.94 98 LEU A O 1
ATOM 795 N N . ALA A 1 99 ? -6.589 8.022 20.506 1.00 89.50 99 ALA A N 1
ATOM 796 C CA . ALA A 1 99 ? -7.520 6.940 20.776 1.00 89.50 99 ALA A CA 1
ATOM 797 C C . ALA A 1 99 ? -7.638 6.627 22.270 1.00 89.50 99 ALA A C 1
ATOM 799 O O . ALA A 1 99 ? -8.743 6.509 22.789 1.00 89.50 99 ALA A O 1
ATOM 800 N N . PHE A 1 100 ? -6.501 6.518 22.960 1.00 86.81 100 PHE A N 1
ATOM 801 C CA . PHE A 1 100 ? -6.460 6.113 24.366 1.00 86.81 100 PHE A CA 1
ATOM 802 C C . PHE A 1 100 ? -6.763 7.237 25.358 1.00 86.81 100 PHE A C 1
ATOM 804 O O . PHE A 1 100 ? -7.079 6.950 26.508 1.00 86.81 100 PHE A O 1
ATOM 811 N N . ASN A 1 101 ? -6.677 8.500 24.936 1.00 86.00 101 ASN A N 1
ATOM 812 C CA . ASN A 1 101 ? -7.010 9.648 25.783 1.00 86.00 101 ASN A CA 1
ATOM 813 C C . ASN A 1 101 ? -8.376 10.266 25.452 1.00 86.00 101 ASN A C 1
ATOM 815 O O . ASN A 1 101 ? -8.762 11.252 26.079 1.00 86.00 101 ASN A O 1
ATOM 819 N N . SER A 1 102 ? -9.101 9.732 24.465 1.00 85.12 102 SER A N 1
ATOM 820 C CA . SER A 1 102 ? -10.433 10.228 24.131 1.00 85.12 102 SER A CA 1
ATOM 821 C C . SER A 1 102 ? -11.478 9.679 25.101 1.00 85.12 102 SER A C 1
ATOM 823 O O . SER A 1 102 ? -11.554 8.478 25.349 1.00 85.12 102 SER A O 1
ATOM 825 N N . SER A 1 103 ? -12.329 10.570 25.609 1.00 82.88 103 SER A N 1
ATOM 826 C CA . SER A 1 103 ? -13.546 10.217 26.345 1.00 82.88 103 SER A CA 1
ATOM 827 C C . SER A 1 103 ? -14.707 9.827 25.422 1.00 82.88 103 SER A C 1
ATOM 829 O O . SER A 1 103 ? -15.726 9.320 25.887 1.00 82.88 103 SER A O 1
ATOM 831 N N . GLU A 1 104 ? -14.587 10.084 24.117 1.00 87.31 104 GLU A N 1
ATOM 832 C CA . GLU A 1 104 ? -15.625 9.820 23.126 1.00 87.31 104 GLU A CA 1
ATOM 833 C C . GLU A 1 104 ? -15.338 8.517 22.378 1.00 87.31 104 GLU A C 1
ATOM 835 O O . GLU A 1 104 ? -14.377 8.394 21.617 1.00 87.31 104 GLU A O 1
ATOM 840 N N . ARG A 1 105 ? -16.229 7.532 22.537 1.00 83.62 105 ARG A N 1
ATOM 841 C CA . ARG A 1 105 ? -16.074 6.194 21.946 1.00 83.62 105 ARG A CA 1
ATOM 842 C C . ARG A 1 105 ? -15.885 6.229 20.422 1.00 83.62 105 ARG A C 1
ATOM 844 O O . ARG A 1 105 ? -15.082 5.477 19.877 1.00 83.62 105 ARG A O 1
ATOM 851 N N . THR A 1 106 ? -16.610 7.107 19.734 1.00 87.19 106 THR A N 1
ATOM 852 C CA . THR A 1 106 ? -16.530 7.285 18.276 1.00 87.19 106 THR A CA 1
ATOM 853 C C . THR A 1 106 ? -15.183 7.851 17.838 1.00 87.19 106 THR A C 1
ATOM 855 O O . THR A 1 106 ? -14.602 7.355 16.876 1.00 87.19 106 THR A O 1
ATOM 858 N N . GLN A 1 107 ? -14.658 8.845 18.557 1.00 89.31 107 GLN A N 1
ATOM 859 C CA . GLN A 1 107 ? -13.347 9.432 18.288 1.00 89.31 107 GLN A CA 1
ATOM 860 C C . GLN A 1 107 ? -12.215 8.436 18.578 1.00 89.31 107 GLN A C 1
ATOM 862 O O . GLN A 1 107 ? -11.243 8.374 17.818 1.00 89.31 107 GLN A O 1
ATOM 867 N N . ALA A 1 108 ? -12.351 7.630 19.637 1.00 89.06 108 ALA A N 1
ATOM 868 C CA . ALA A 1 108 ? -11.410 6.561 19.950 1.00 89.06 108 ALA A CA 1
ATOM 869 C C . ALA A 1 108 ? -11.344 5.513 18.825 1.00 89.06 108 ALA A C 1
ATOM 871 O O . ALA A 1 108 ? -10.257 5.193 18.337 1.00 89.06 108 ALA A O 1
ATOM 872 N N . ALA A 1 109 ? -12.506 5.041 18.359 1.00 88.88 109 ALA A N 1
ATOM 873 C CA . ALA A 1 109 ? -12.608 4.091 17.252 1.00 88.88 109 ALA A CA 1
ATOM 874 C C . ALA A 1 109 ? -12.023 4.648 15.942 1.00 88.88 109 ALA A C 1
ATOM 876 O O . ALA A 1 109 ? -11.214 3.983 15.296 1.00 88.88 109 ALA A O 1
ATOM 877 N N . ASP A 1 110 ? -12.381 5.881 15.572 1.00 90.75 110 ASP A N 1
ATOM 878 C CA . ASP A 1 110 ? -11.874 6.550 14.367 1.00 90.75 110 ASP A CA 1
ATOM 879 C C . ASP A 1 110 ? -10.346 6.726 14.406 1.00 90.75 110 ASP A C 1
ATOM 881 O O . ASP A 1 110 ? -9.648 6.441 13.430 1.00 90.75 110 ASP A O 1
ATOM 885 N N . SER A 1 111 ? -9.797 7.121 15.557 1.00 92.69 111 SER A N 1
ATOM 886 C CA . SER A 1 111 ? -8.348 7.277 15.732 1.00 92.69 111 SER A CA 1
ATOM 887 C C . SER A 1 111 ? -7.609 5.939 15.609 1.00 92.69 111 SER A C 1
ATOM 889 O O . SER A 1 111 ? -6.568 5.880 14.951 1.00 92.69 111 SER A O 1
ATOM 891 N N . LEU A 1 112 ? -8.167 4.848 16.150 1.00 91.81 112 LEU A N 1
ATOM 892 C CA . LEU A 1 112 ? -7.626 3.495 15.964 1.00 91.81 112 LEU A CA 1
ATOM 893 C C . LEU A 1 112 ? -7.701 3.034 14.507 1.00 91.81 112 LEU A C 1
ATOM 895 O O . LEU A 1 112 ? -6.726 2.486 13.997 1.00 91.81 112 LEU A O 1
ATOM 899 N N . GLY A 1 113 ? -8.814 3.290 13.816 1.00 91.62 113 GLY A N 1
ATOM 900 C CA . GLY A 1 113 ? -8.959 2.974 12.393 1.00 91.62 113 GLY A CA 1
ATOM 901 C C . GLY A 1 113 ? -7.941 3.716 11.520 1.00 91.62 113 GLY A C 1
ATOM 902 O O . GLY A 1 113 ? -7.335 3.141 10.610 1.00 91.62 113 GLY A O 1
ATOM 903 N N . LYS A 1 114 ? -7.669 4.984 11.842 1.00 93.25 114 LYS A N 1
ATOM 904 C CA . LYS A 1 114 ? -6.610 5.771 11.196 1.00 93.25 114 LYS A CA 1
ATOM 905 C C . LYS A 1 114 ? -5.218 5.229 11.523 1.00 93.25 114 LYS A C 1
ATOM 907 O O . LYS A 1 114 ? -4.393 5.134 10.618 1.00 93.25 114 LYS A O 1
ATOM 912 N N . ALA A 1 115 ? -4.953 4.839 12.772 1.00 92.94 115 ALA A N 1
ATOM 913 C CA . ALA A 1 115 ? -3.675 4.236 13.160 1.00 92.94 115 ALA A CA 1
ATOM 914 C C . ALA A 1 115 ? -3.435 2.913 12.414 1.00 92.94 115 ALA A C 1
ATOM 916 O O . ALA A 1 115 ? -2.351 2.699 11.872 1.00 92.94 115 ALA A O 1
ATOM 917 N N . PHE A 1 116 ? -4.468 2.070 12.316 1.00 93.19 116 PHE A N 1
ATOM 918 C CA . PHE A 1 116 ? -4.452 0.848 11.514 1.00 93.19 116 PHE A CA 1
ATOM 919 C C . PHE A 1 116 ? -4.117 1.146 10.050 1.00 93.19 116 PHE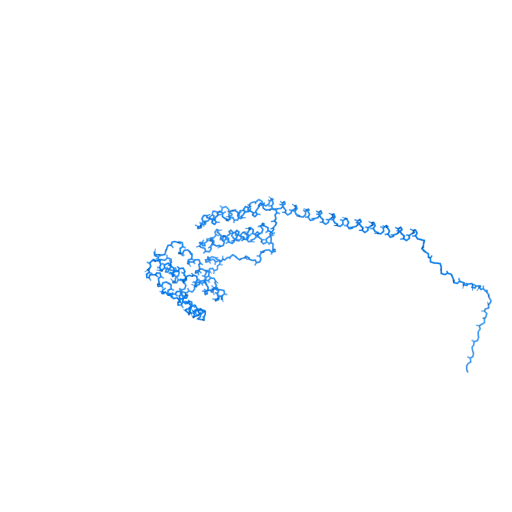 A C 1
ATOM 921 O O . PHE A 1 116 ? -3.250 0.498 9.475 1.00 93.19 116 PHE A O 1
ATOM 928 N N . SER A 1 117 ? -4.753 2.163 9.463 1.00 91.69 117 SER A N 1
ATOM 929 C CA . SER A 1 117 ? -4.523 2.552 8.067 1.00 91.69 117 SER A CA 1
ATOM 930 C C . SER A 1 117 ? -3.085 3.023 7.826 1.00 91.69 117 SER A C 1
ATOM 932 O O . SER A 1 117 ? -2.459 2.599 6.859 1.00 91.69 117 SER A O 1
ATOM 934 N N . VAL A 1 118 ? -2.523 3.842 8.725 1.00 92.44 118 VAL A N 1
ATOM 935 C CA . VAL A 1 118 ? -1.114 4.275 8.652 1.00 92.44 118 VAL A CA 1
ATOM 936 C C . VAL A 1 118 ? -0.170 3.073 8.712 1.00 92.44 118 VAL A C 1
ATOM 938 O O . VAL A 1 118 ? 0.753 2.970 7.907 1.00 92.44 118 VAL A O 1
ATOM 941 N N . LEU A 1 119 ? -0.419 2.140 9.632 1.00 92.38 119 LEU A N 1
ATOM 942 C CA . LEU A 1 119 ? 0.403 0.942 9.770 1.00 92.38 119 LEU A CA 1
ATOM 943 C C . LEU A 1 119 ? 0.263 -0.003 8.566 1.00 92.38 119 LEU A C 1
ATOM 945 O O . LEU A 1 119 ? 1.244 -0.610 8.150 1.00 92.38 119 LEU A O 1
ATOM 949 N N . SER A 1 120 ? -0.932 -0.096 7.980 1.00 90.25 120 SER A N 1
ATOM 950 C CA . SER A 1 120 ? -1.195 -0.873 6.766 1.00 90.25 120 SER A CA 1
ATOM 951 C C . SER A 1 120 ? -0.450 -0.319 5.553 1.00 90.25 120 SER A C 1
ATOM 953 O O . SER A 1 120 ? 0.147 -1.093 4.806 1.00 90.25 120 SER A O 1
ATOM 955 N N . LEU A 1 121 ? -0.400 1.009 5.401 1.00 88.19 121 LEU A N 1
ATOM 956 C CA . LEU A 1 121 ? 0.392 1.669 4.359 1.00 88.19 121 LEU A CA 1
ATOM 957 C C . LEU A 1 121 ? 1.888 1.363 4.511 1.00 88.19 121 LEU A C 1
ATOM 959 O O . LEU A 1 121 ? 2.543 0.972 3.548 1.00 88.19 121 LEU A O 1
ATOM 963 N N . GLU A 1 122 ? 2.419 1.484 5.726 1.00 90.50 122 GLU A N 1
ATOM 964 C CA . GLU A 1 122 ? 3.817 1.159 6.041 1.00 90.50 122 GLU A CA 1
ATOM 965 C C . GLU A 1 122 ? 4.145 -0.317 5.799 1.00 90.50 122 GLU A C 1
ATOM 967 O O . GLU A 1 122 ? 5.160 -0.643 5.180 1.00 90.50 122 GLU A O 1
ATOM 972 N N . TYR A 1 123 ? 3.248 -1.215 6.208 1.00 88.25 123 TYR A N 1
ATOM 973 C CA . TYR A 1 123 ? 3.382 -2.642 5.940 1.00 88.25 123 TYR A CA 1
ATOM 974 C C . TYR A 1 123 ? 3.346 -2.953 4.439 1.00 88.25 123 TYR A C 1
ATOM 976 O O . TYR A 1 123 ? 4.097 -3.810 3.991 1.00 88.25 123 TYR A O 1
ATOM 984 N N . GLY A 1 124 ? 2.533 -2.247 3.648 1.00 83.88 124 GLY A N 1
ATOM 985 C CA . GLY A 1 124 ? 2.522 -2.388 2.188 1.00 83.88 124 GLY A CA 1
ATOM 986 C C . GLY A 1 124 ? 3.835 -1.960 1.527 1.00 83.88 124 GLY A C 1
ATOM 987 O O . GLY A 1 124 ? 4.272 -2.592 0.565 1.00 83.88 124 GLY A O 1
ATOM 988 N N . LEU A 1 125 ? 4.495 -0.931 2.069 1.00 83.88 125 LEU A N 1
ATOM 989 C CA . LEU A 1 125 ? 5.798 -0.455 1.591 1.00 83.88 125 LEU A CA 1
ATOM 990 C C . LEU A 1 125 ? 6.944 -1.396 1.970 1.00 83.88 125 LEU A C 1
ATOM 992 O O . LEU A 1 125 ? 7.824 -1.658 1.150 1.00 83.88 125 LEU A O 1
ATOM 996 N N . LYS A 1 126 ? 6.957 -1.889 3.212 1.00 84.50 126 LYS A N 1
ATOM 997 C CA . LYS A 1 126 ? 7.999 -2.790 3.716 1.00 84.50 126 LYS A CA 1
ATOM 998 C C . LYS A 1 126 ? 7.395 -3.879 4.612 1.00 84.50 126 LYS A C 1
ATOM 1000 O O . LYS A 1 126 ? 7.452 -3.766 5.844 1.00 84.50 126 LYS A O 1
ATOM 1005 N N . PRO A 1 127 ? 6.867 -4.961 4.013 1.00 84.88 127 PRO A N 1
ATOM 1006 C CA . PRO A 1 127 ? 6.249 -6.044 4.764 1.00 84.88 127 PRO A CA 1
ATOM 1007 C C . PRO A 1 127 ? 7.187 -6.643 5.814 1.00 84.88 127 PRO A C 1
ATOM 1009 O O . PRO A 1 127 ? 8.329 -6.995 5.520 1.00 84.88 127 PRO A O 1
ATOM 1012 N N . ASN A 1 128 ? 6.706 -6.758 7.051 1.00 85.31 128 ASN A N 1
ATOM 1013 C CA . ASN A 1 128 ? 7.383 -7.470 8.130 1.00 85.31 128 ASN A CA 1
ATOM 1014 C C . ASN A 1 128 ? 6.397 -7.994 9.187 1.00 85.31 128 ASN A C 1
ATOM 1016 O O . ASN A 1 128 ? 5.324 -7.420 9.421 1.00 85.31 128 ASN A O 1
ATOM 1020 N N . LYS A 1 129 ? 6.815 -9.065 9.870 1.00 85.31 129 LYS A N 1
ATOM 1021 C CA . LYS A 1 129 ? 5.994 -9.813 10.829 1.00 85.31 129 LYS A CA 1
ATOM 1022 C C . LYS A 1 129 ? 5.520 -8.946 11.989 1.00 85.31 129 LYS A C 1
ATOM 1024 O O . LYS A 1 129 ? 4.390 -9.097 12.447 1.00 85.31 129 LYS A O 1
ATOM 1029 N N . GLU A 1 130 ? 6.373 -8.045 12.466 1.00 88.00 130 GLU A N 1
ATOM 1030 C CA . GLU A 1 130 ? 6.099 -7.140 13.579 1.00 88.00 130 GLU A CA 1
ATOM 1031 C C . GLU A 1 130 ? 4.945 -6.181 13.266 1.00 88.00 130 GLU A C 1
ATOM 1033 O O . GLU A 1 130 ? 3.984 -6.107 14.034 1.00 88.00 130 GLU A O 1
ATOM 1038 N N . MET A 1 131 ? 4.988 -5.504 12.116 1.00 89.81 131 MET A N 1
ATOM 1039 C CA . MET A 1 131 ? 3.909 -4.620 11.667 1.00 89.81 131 MET A CA 1
ATOM 1040 C C . MET A 1 131 ? 2.612 -5.387 11.433 1.00 89.81 131 MET A C 1
ATOM 1042 O O . MET A 1 131 ? 1.549 -4.938 11.865 1.00 89.81 131 MET A O 1
ATOM 1046 N N . ARG A 1 132 ? 2.687 -6.574 10.818 1.00 87.50 132 ARG A N 1
ATOM 1047 C CA . ARG A 1 132 ? 1.503 -7.418 10.628 1.00 87.50 132 ARG A CA 1
ATOM 1048 C C . ARG A 1 132 ? 0.873 -7.815 11.959 1.00 87.50 132 ARG A C 1
ATOM 1050 O O . ARG A 1 132 ? -0.339 -7.700 12.118 1.00 87.50 132 ARG A O 1
ATOM 1057 N N . SER A 1 133 ? 1.686 -8.250 12.920 1.00 88.00 133 SER A N 1
ATOM 1058 C CA . SER A 1 133 ? 1.214 -8.603 14.259 1.00 88.00 133 SER A CA 1
ATOM 1059 C C . SER A 1 133 ? 0.549 -7.414 14.949 1.00 88.00 133 SER A C 1
ATOM 1061 O O . SER A 1 133 ? -0.514 -7.576 15.542 1.00 88.00 133 SER A O 1
ATOM 1063 N N . ALA A 1 134 ? 1.131 -6.219 14.842 1.00 90.88 134 ALA A N 1
ATOM 1064 C CA . ALA A 1 134 ? 0.546 -5.017 15.421 1.00 90.88 134 ALA A CA 1
ATOM 1065 C C . ALA A 1 134 ? -0.797 -4.646 14.773 1.00 90.88 134 ALA A C 1
ATOM 1067 O O . ALA A 1 134 ? -1.743 -4.326 15.492 1.00 90.88 134 ALA A O 1
ATOM 1068 N N . MET A 1 135 ? -0.940 -4.781 13.450 1.00 91.69 135 MET A N 1
ATOM 1069 C CA . MET A 1 135 ? -2.234 -4.603 12.777 1.00 91.69 135 MET A CA 1
ATOM 1070 C C . MET A 1 135 ? -3.283 -5.610 13.257 1.00 91.69 135 MET A C 1
ATOM 1072 O O . MET A 1 135 ? -4.418 -5.222 13.525 1.00 91.69 135 MET A O 1
ATOM 1076 N N . VAL A 1 136 ? -2.915 -6.889 13.403 1.00 89.31 136 VAL A N 1
ATOM 1077 C CA . VAL A 1 136 ? -3.818 -7.922 13.941 1.00 89.31 136 VAL A CA 1
ATOM 1078 C C . VAL A 1 136 ? -4.269 -7.559 15.356 1.00 89.31 136 VAL A C 1
ATOM 1080 O O . VAL A 1 136 ? -5.462 -7.629 15.646 1.00 89.31 136 VAL A O 1
ATOM 1083 N N . ASN A 1 137 ? -3.349 -7.115 16.215 1.00 89.81 137 ASN A N 1
ATOM 1084 C CA . ASN A 1 137 ? -3.667 -6.726 17.589 1.00 89.81 137 ASN A CA 1
ATOM 1085 C C . ASN A 1 137 ? -4.608 -5.508 17.641 1.00 89.81 137 ASN A C 1
ATOM 1087 O O . ASN A 1 137 ? -5.563 -5.506 18.418 1.00 89.81 137 ASN A O 1
ATOM 1091 N N . ILE A 1 138 ? -4.382 -4.497 16.792 1.00 90.88 138 ILE A N 1
ATOM 1092 C CA . ILE A 1 138 ? -5.279 -3.335 16.670 1.00 90.88 138 ILE A CA 1
ATOM 1093 C C . ILE A 1 138 ? -6.663 -3.783 16.194 1.00 90.88 138 ILE A C 1
ATOM 1095 O O . ILE A 1 138 ? -7.665 -3.399 16.793 1.00 90.88 138 ILE A O 1
ATOM 1099 N N . LEU A 1 139 ? -6.738 -4.630 15.164 1.00 90.12 139 LEU A N 1
ATOM 1100 C CA . LEU A 1 139 ? -8.009 -5.123 14.632 1.00 90.12 139 LEU A CA 1
ATOM 1101 C C . LEU A 1 139 ? -8.803 -5.916 15.676 1.00 90.12 139 LEU A C 1
ATOM 1103 O O . LEU A 1 139 ? -9.993 -5.670 15.854 1.00 90.12 139 LEU A O 1
ATOM 1107 N N . GLN A 1 140 ? -8.150 -6.824 16.403 1.00 88.75 140 GLN A N 1
ATOM 1108 C CA . GLN A 1 140 ? -8.784 -7.580 17.487 1.00 88.75 140 GLN A CA 1
ATOM 1109 C C . GLN A 1 140 ? -9.294 -6.656 18.597 1.00 88.75 140 GLN A C 1
ATOM 1111 O O . GLN A 1 140 ? -10.385 -6.862 19.132 1.00 88.75 140 GLN A O 1
ATOM 1116 N N . TYR A 1 141 ? -8.535 -5.608 18.926 1.00 88.31 141 TYR A N 1
ATOM 1117 C CA . TYR A 1 141 ? -8.964 -4.607 19.894 1.00 88.31 141 TYR A CA 1
ATOM 1118 C C . TYR A 1 141 ? -10.177 -3.808 19.397 1.00 88.31 141 TYR A C 1
ATOM 1120 O O . TYR A 1 141 ? -11.122 -3.610 20.163 1.00 88.31 141 TYR A O 1
ATOM 1128 N N . ILE A 1 142 ? -10.196 -3.407 18.119 1.00 89.12 142 ILE A N 1
ATOM 1129 C CA . ILE A 1 142 ? -11.349 -2.743 17.496 1.00 89.12 142 ILE A CA 1
ATOM 1130 C C . ILE A 1 142 ? -12.571 -3.663 17.526 1.00 89.12 142 ILE A C 1
ATOM 1132 O O . ILE A 1 142 ? -13.627 -3.256 17.991 1.00 89.12 142 ILE A O 1
ATOM 1136 N N . GLN A 1 143 ? -12.429 -4.923 17.116 1.00 88.19 143 GLN A N 1
ATOM 1137 C CA . GLN A 1 143 ? -13.511 -5.913 17.122 1.00 88.19 143 GLN A CA 1
ATOM 1138 C C . GLN A 1 143 ? -14.106 -6.131 18.515 1.00 88.19 143 GLN A C 1
ATOM 1140 O O . GLN A 1 143 ? -15.321 -6.248 18.659 1.00 88.19 143 GLN A O 1
ATOM 1145 N N . LYS A 1 144 ? -13.256 -6.167 19.545 1.00 87.38 144 LYS A N 1
ATOM 1146 C CA . LYS A 1 144 ? -13.686 -6.398 20.924 1.00 87.38 144 LYS A CA 1
ATOM 1147 C C . LYS A 1 144 ? -14.390 -5.188 21.542 1.00 87.38 144 LYS A C 1
ATOM 1149 O O . LYS A 1 144 ? -15.374 -5.369 22.252 1.00 87.38 144 LYS A O 1
ATOM 1154 N N . ASN A 1 145 ? -13.876 -3.977 21.320 1.00 86.06 145 ASN A N 1
ATOM 1155 C CA . ASN A 1 145 ? -14.330 -2.775 22.035 1.00 86.06 145 ASN A CA 1
ATOM 1156 C C . ASN A 1 145 ? -15.237 -1.861 21.184 1.00 86.06 145 ASN A C 1
ATOM 1158 O O . ASN A 1 145 ? -15.972 -1.037 21.727 1.00 86.06 145 ASN A O 1
ATOM 1162 N N . PHE A 1 146 ? -15.227 -2.016 19.859 1.00 87.31 146 PHE A N 1
ATOM 1163 C CA . PHE A 1 146 ? -15.988 -1.227 18.880 1.00 87.31 146 PHE A CA 1
ATOM 1164 C C . PHE A 1 146 ? -16.530 -2.132 17.748 1.00 87.31 146 PHE A C 1
ATOM 1166 O O . PHE A 1 146 ? -16.219 -1.912 16.572 1.00 87.31 146 PHE A O 1
ATOM 1173 N N . PRO A 1 147 ? -17.307 -3.188 18.068 1.00 81.50 147 PRO A N 1
ATOM 1174 C CA . PRO A 1 147 ? -17.757 -4.180 17.087 1.00 81.50 147 PRO A CA 1
ATOM 1175 C C . PRO A 1 147 ? -18.513 -3.559 15.905 1.00 81.50 147 PRO A C 1
ATOM 1177 O O . PRO A 1 147 ? -18.373 -4.031 14.776 1.00 81.50 147 PRO A O 1
ATOM 1180 N N . GLU A 1 148 ? -19.234 -2.460 16.134 1.00 81.44 148 GLU A N 1
ATOM 1181 C CA . GLU A 1 148 ? -19.947 -1.686 15.115 1.00 81.44 148 GLU A CA 1
ATOM 1182 C C . GLU A 1 148 ? -19.050 -1.088 14.014 1.00 81.44 148 GLU A C 1
ATOM 1184 O O . GLU A 1 148 ? -19.543 -0.747 12.944 1.00 81.44 148 GLU A O 1
ATOM 1189 N N . GLN A 1 149 ? -17.740 -0.975 14.251 1.00 74.00 149 GLN A N 1
ATOM 1190 C CA . GLN A 1 149 ? -16.762 -0.402 13.315 1.00 74.00 149 GLN A CA 1
ATOM 1191 C C . GLN A 1 149 ? -15.851 -1.463 12.675 1.00 74.00 149 GLN A C 1
ATOM 1193 O O . GLN A 1 149 ? -15.003 -1.147 11.844 1.00 74.00 149 GLN A O 1
ATOM 1198 N N . SER A 1 150 ? -16.002 -2.734 13.056 1.00 68.50 150 SER A N 1
ATOM 1199 C CA . SER A 1 150 ? -15.035 -3.790 12.739 1.00 68.50 150 SER A CA 1
ATOM 1200 C C . SER A 1 150 ? -15.048 -4.291 11.292 1.00 68.50 150 SER A C 1
ATOM 1202 O O . SER A 1 150 ? -14.040 -4.818 10.825 1.00 68.50 150 SER A O 1
ATOM 1204 N N . SER A 1 151 ? -16.155 -4.114 10.566 1.00 62.94 151 SER A N 1
ATOM 1205 C CA . SER A 1 151 ? -16.347 -4.654 9.212 1.00 62.94 151 SER A CA 1
ATOM 1206 C C . SER A 1 151 ? -15.466 -4.009 8.138 1.00 62.94 151 SER A C 1
ATOM 1208 O O . SER A 1 151 ? -15.424 -4.499 7.015 1.00 62.94 151 SER A O 1
ATOM 1210 N N . ASN A 1 152 ? -14.776 -2.914 8.462 1.00 68.94 152 ASN A N 1
ATOM 1211 C CA . ASN A 1 152 ? -14.089 -2.077 7.477 1.00 68.94 152 ASN A CA 1
ATOM 1212 C C . ASN A 1 152 ? -12.582 -2.349 7.372 1.00 68.94 152 ASN A C 1
ATOM 1214 O O . ASN A 1 152 ? -11.897 -1.681 6.601 1.00 68.94 152 ASN A O 1
ATOM 1218 N N . PHE A 1 153 ? -12.050 -3.302 8.140 1.00 79.12 153 PHE A N 1
ATOM 1219 C CA . PHE A 1 153 ? -10.611 -3.523 8.241 1.00 79.12 153 PHE A CA 1
ATOM 1220 C C . PHE A 1 153 ? -10.245 -4.961 7.878 1.00 79.12 153 PHE A C 1
ATOM 1222 O O . PHE A 1 153 ? -10.786 -5.919 8.428 1.00 79.12 153 PHE A O 1
ATOM 1229 N N . SER A 1 154 ? -9.273 -5.103 6.981 1.00 82.25 154 SER A N 1
ATOM 1230 C CA . SER A 1 154 ? -8.637 -6.374 6.642 1.00 82.25 154 SER A CA 1
ATOM 1231 C C . SER A 1 154 ? -7.128 -6.211 6.765 1.00 82.25 154 SER A C 1
ATOM 1233 O O . SER A 1 154 ? -6.583 -5.175 6.386 1.00 82.25 154 SER A O 1
ATOM 1235 N N . VAL A 1 155 ? -6.452 -7.215 7.324 1.00 85.44 155 VAL A N 1
ATOM 1236 C CA . VAL A 1 155 ? -4.990 -7.223 7.423 1.00 85.44 155 VAL A CA 1
ATOM 1237 C C . VAL A 1 155 ? -4.438 -7.873 6.155 1.00 85.44 155 VAL A C 1
ATOM 1239 O O . VAL A 1 155 ? -4.590 -9.090 6.008 1.00 85.44 155 VAL A O 1
ATOM 1242 N N . PRO A 1 156 ? -3.799 -7.116 5.243 1.00 77.94 156 PRO A N 1
ATOM 1243 C CA . PRO A 1 156 ? -3.234 -7.701 4.035 1.00 77.94 156 PRO A CA 1
ATOM 1244 C C . PRO A 1 156 ? -2.132 -8.706 4.388 1.00 77.94 156 PRO A C 1
ATOM 1246 O O . PRO A 1 156 ? -1.456 -8.594 5.415 1.00 77.94 156 PRO A O 1
ATOM 1249 N N . CYS A 1 157 ? -1.950 -9.704 3.527 1.00 79.56 157 CYS A N 1
ATOM 1250 C CA . CYS A 1 157 ? -0.877 -10.679 3.647 1.00 79.56 157 CYS A CA 1
ATOM 1251 C C . CYS A 1 157 ? 0.106 -10.505 2.488 1.00 79.56 157 CYS A C 1
ATOM 1253 O O . CYS A 1 157 ? -0.169 -10.921 1.368 1.00 79.56 157 CYS A O 1
ATOM 1255 N N . PHE A 1 158 ? 1.260 -9.899 2.772 1.00 75.44 158 PHE A N 1
ATOM 1256 C CA . PHE A 1 158 ? 2.335 -9.733 1.788 1.00 75.44 158 PHE A CA 1
ATOM 1257 C C . PHE A 1 158 ? 3.474 -10.746 1.969 1.00 75.44 158 PHE A C 1
ATOM 1259 O O . PHE A 1 158 ? 4.408 -10.790 1.175 1.00 75.44 158 PHE A O 1
ATOM 1266 N N . GLU A 1 159 ? 3.410 -11.563 3.020 1.00 69.06 159 GLU A N 1
ATOM 1267 C CA . GLU A 1 159 ? 4.431 -12.549 3.359 1.00 69.06 159 GLU A CA 1
ATOM 1268 C C . GLU A 1 159 ? 3.998 -13.954 2.944 1.00 69.06 159 GLU A C 1
ATOM 1270 O O . GLU A 1 159 ? 2.848 -14.343 3.144 1.00 69.06 159 GLU A O 1
ATOM 1275 N N . GLU A 1 160 ? 4.948 -14.771 2.487 1.00 62.44 160 GLU A N 1
ATOM 1276 C CA . GLU A 1 160 ? 4.723 -16.200 2.213 1.00 62.44 160 GLU A CA 1
ATOM 1277 C C . GLU A 1 160 ? 4.098 -16.930 3.414 1.00 62.44 160 GLU A C 1
ATOM 1279 O O . GLU A 1 160 ? 3.261 -17.816 3.255 1.00 62.44 160 GLU A O 1
ATOM 1284 N N . SER A 1 161 ? 4.446 -16.503 4.633 1.00 61.59 161 SER A N 1
ATOM 1285 C CA . SER A 1 161 ? 4.019 -17.138 5.883 1.00 61.59 161 SER A CA 1
ATOM 1286 C C . SER A 1 161 ? 2.510 -17.089 6.159 1.00 61.59 161 SER A C 1
ATOM 1288 O O . SER A 1 161 ? 2.024 -17.880 6.966 1.00 61.59 161 SER A O 1
ATOM 1290 N N . CYS A 1 162 ? 1.759 -16.192 5.512 1.00 64.06 162 CYS A N 1
ATOM 1291 C CA . CYS A 1 162 ? 0.312 -16.051 5.706 1.00 64.06 162 CYS A CA 1
ATOM 1292 C C . CYS A 1 162 ? -0.515 -16.358 4.446 1.00 64.06 162 CYS A C 1
ATOM 1294 O O . CYS A 1 162 ? -1.689 -15.994 4.397 1.00 64.06 162 CYS A O 1
ATOM 1296 N N . GLY A 1 163 ? 0.082 -17.031 3.455 1.00 57.88 163 GLY A N 1
ATOM 1297 C CA . GLY A 1 163 ? -0.564 -17.364 2.182 1.00 57.88 163 GLY A CA 1
ATOM 1298 C C . GLY A 1 163 ? 0.062 -16.694 0.960 1.00 57.88 163 GLY A C 1
ATOM 1299 O O . GLY A 1 163 ? -0.262 -17.105 -0.145 1.00 57.88 163 GLY A O 1
ATOM 1300 N N . GLY A 1 164 ? 0.996 -15.752 1.152 1.00 63.38 164 GLY A N 1
ATOM 1301 C CA . GLY A 1 164 ? 1.837 -15.175 0.101 1.00 63.38 164 GLY A CA 1
ATOM 1302 C C . GLY A 1 164 ? 1.112 -14.341 -0.959 1.00 63.38 164 GLY A C 1
ATOM 1303 O O . GLY A 1 164 ? -0.054 -14.542 -1.281 1.00 63.38 164 GLY A O 1
ATOM 1304 N N . LEU A 1 165 ? 1.845 -13.397 -1.547 1.00 73.25 165 LEU A N 1
ATOM 1305 C CA . LEU A 1 165 ? 1.449 -12.771 -2.805 1.00 73.25 165 LEU A CA 1
ATOM 1306 C C . LEU A 1 165 ? 1.549 -13.800 -3.932 1.00 73.25 165 LEU A C 1
ATOM 1308 O O . LEU A 1 165 ? 2.620 -14.368 -4.153 1.00 73.25 165 LEU A O 1
ATOM 1312 N N . ASN A 1 166 ? 0.468 -14.003 -4.680 1.00 73.12 166 ASN A N 1
ATOM 1313 C CA . ASN A 1 166 ? 0.506 -14.842 -5.872 1.00 73.12 166 ASN A CA 1
ATOM 1314 C C . ASN A 1 166 ? 0.919 -14.007 -7.089 1.00 73.12 166 ASN A C 1
ATOM 1316 O O . ASN A 1 166 ? 0.081 -13.525 -7.848 1.00 73.12 166 ASN A O 1
ATOM 1320 N N . TYR A 1 167 ? 2.221 -13.790 -7.257 1.00 80.12 167 TYR A N 1
ATOM 1321 C CA . TYR A 1 167 ? 2.719 -13.132 -8.461 1.00 80.12 167 TYR A CA 1
ATOM 1322 C C . TYR A 1 167 ? 2.635 -14.073 -9.665 1.00 80.12 167 TYR A C 1
ATOM 1324 O O . TYR A 1 167 ? 3.162 -15.191 -9.615 1.00 80.12 167 TYR A O 1
ATOM 1332 N N . SER A 1 168 ? 2.080 -13.582 -10.776 1.00 85.81 168 SER A N 1
ATOM 1333 C CA . SER A 1 168 ? 2.321 -14.197 -12.083 1.00 85.81 168 SER A CA 1
ATOM 1334 C C . SER A 1 168 ? 3.811 -14.129 -12.427 1.00 85.81 168 SER A C 1
ATOM 1336 O O . SER A 1 168 ? 4.546 -13.299 -11.883 1.00 85.81 168 SER A O 1
ATOM 1338 N N . ASP A 1 169 ? 4.272 -14.985 -13.334 1.00 88.31 169 ASP A N 1
ATOM 1339 C CA . ASP A 1 169 ? 5.680 -14.985 -13.733 1.00 88.31 169 ASP A CA 1
ATOM 1340 C C . ASP A 1 169 ? 6.083 -13.644 -14.368 1.00 88.31 169 ASP A C 1
ATOM 1342 O O . ASP A 1 169 ? 7.140 -13.110 -14.039 1.00 88.31 169 ASP A O 1
ATOM 1346 N N . GLU A 1 170 ? 5.193 -13.007 -15.140 1.00 90.69 170 GLU A N 1
ATOM 1347 C CA . GLU A 1 170 ? 5.449 -11.668 -15.684 1.00 90.69 170 GLU A CA 1
ATOM 1348 C C . GLU A 1 170 ? 5.599 -10.604 -14.581 1.00 90.69 170 GLU A C 1
ATOM 1350 O O . GLU A 1 170 ? 6.469 -9.735 -14.666 1.00 90.69 170 GLU A O 1
ATOM 1355 N N . LEU A 1 171 ? 4.787 -10.667 -13.517 1.00 91.31 171 LEU A N 1
ATOM 1356 C CA . LEU A 1 171 ? 4.914 -9.742 -12.388 1.00 91.31 171 LEU A CA 1
ATOM 1357 C C . LEU A 1 171 ? 6.177 -10.001 -11.558 1.00 91.31 171 LEU A C 1
ATOM 1359 O O . LEU A 1 171 ? 6.772 -9.040 -11.066 1.00 91.31 171 LEU A O 1
ATOM 1363 N N . LYS A 1 172 ? 6.609 -11.262 -11.410 1.00 90.75 172 LYS A N 1
ATOM 1364 C CA . LYS A 1 172 ? 7.885 -11.598 -10.750 1.00 90.75 172 LYS A CA 1
ATOM 1365 C C . LYS A 1 172 ? 9.067 -11.012 -11.514 1.00 90.75 172 LYS A C 1
ATOM 1367 O O . LYS A 1 172 ? 9.954 -10.429 -10.890 1.00 90.75 172 LYS A O 1
ATOM 1372 N N . ASP A 1 173 ? 9.055 -11.118 -12.840 1.00 93.12 173 ASP A N 1
ATOM 1373 C CA . ASP A 1 173 ? 10.114 -10.578 -13.694 1.00 93.12 173 ASP A CA 1
ATOM 1374 C C . ASP A 1 173 ? 10.189 -9.053 -13.581 1.00 93.12 173 ASP A C 1
ATOM 1376 O O . ASP A 1 173 ? 11.257 -8.498 -13.314 1.00 93.12 173 ASP A O 1
ATOM 1380 N N . ILE A 1 174 ? 9.047 -8.366 -13.682 1.00 95.31 174 ILE A N 1
ATOM 1381 C CA . ILE A 1 174 ? 8.975 -6.910 -13.516 1.00 95.31 174 ILE A CA 1
ATOM 1382 C C . ILE A 1 174 ? 9.452 -6.489 -12.123 1.00 95.31 174 ILE A C 1
ATOM 1384 O O . ILE A 1 174 ? 10.258 -5.564 -12.002 1.00 95.31 174 ILE A O 1
ATOM 1388 N N . LYS A 1 175 ? 9.000 -7.180 -11.071 1.00 93.12 175 LYS A N 1
ATOM 1389 C CA . LYS A 1 175 ? 9.440 -6.932 -9.695 1.00 93.12 175 LYS A CA 1
ATOM 1390 C C . LYS A 1 175 ? 10.960 -7.049 -9.574 1.00 93.12 175 LYS A C 1
ATOM 1392 O O . LYS A 1 175 ? 11.592 -6.138 -9.047 1.00 93.12 175 LYS A O 1
ATOM 1397 N N . SER A 1 176 ? 11.543 -8.122 -10.105 1.00 93.62 176 SER A N 1
ATOM 1398 C CA . SER A 1 176 ? 12.992 -8.347 -10.083 1.00 93.62 176 SER A CA 1
ATOM 1399 C C . SER A 1 176 ? 13.750 -7.253 -10.842 1.00 93.62 176 SER A C 1
ATOM 1401 O O . SER A 1 176 ? 14.777 -6.763 -10.370 1.00 93.62 176 SER A O 1
ATOM 1403 N N . LEU A 1 177 ? 13.233 -6.794 -11.985 1.00 95.50 177 LEU A N 1
ATOM 1404 C CA . LEU A 1 177 ? 13.830 -5.679 -12.723 1.00 95.50 177 LEU A CA 1
ATOM 1405 C C . LEU A 1 177 ? 13.802 -4.377 -11.913 1.00 95.50 177 LEU A C 1
ATOM 1407 O O . LEU A 1 177 ? 14.806 -3.671 -11.876 1.00 95.50 177 LEU A O 1
ATOM 1411 N N . VAL A 1 178 ? 12.696 -4.072 -11.230 1.00 95.81 178 VAL A N 1
ATOM 1412 C CA . VAL A 1 178 ? 12.592 -2.896 -10.349 1.00 95.81 178 VAL A CA 1
ATOM 1413 C C . VAL A 1 178 ? 13.550 -3.007 -9.158 1.00 95.81 178 VAL A C 1
ATOM 1415 O O . VAL A 1 178 ? 14.234 -2.041 -8.821 1.00 95.81 178 VAL A O 1
ATOM 1418 N N . GLU A 1 179 ? 13.639 -4.182 -8.532 1.00 93.12 179 GLU A N 1
ATOM 1419 C CA . GLU A 1 179 ? 14.527 -4.437 -7.391 1.00 93.12 179 GLU A CA 1
ATOM 1420 C C . GLU A 1 179 ? 16.009 -4.328 -7.743 1.00 93.12 179 GLU A C 1
ATOM 1422 O O . GLU A 1 179 ? 16.802 -3.985 -6.870 1.00 93.12 179 GLU A O 1
ATOM 1427 N N . ASN A 1 180 ? 16.385 -4.580 -8.996 1.00 94.19 180 ASN A N 1
ATOM 1428 C CA . ASN A 1 180 ? 17.780 -4.602 -9.432 1.00 94.19 180 ASN A CA 1
ATOM 1429 C C . ASN A 1 180 ? 18.194 -3.378 -10.268 1.00 94.19 180 ASN A C 1
ATOM 1431 O O . ASN A 1 180 ? 19.376 -3.219 -10.570 1.00 94.19 180 AS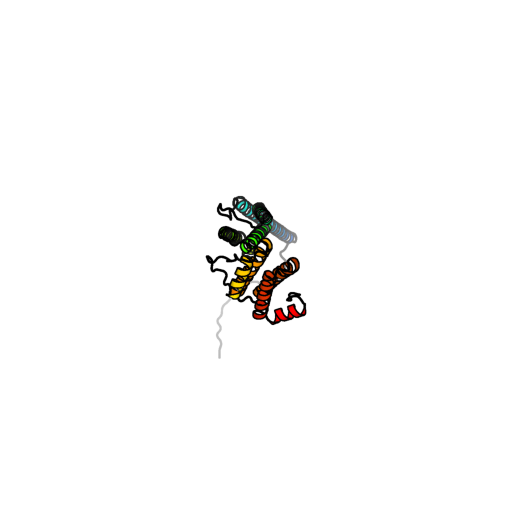N A O 1
ATOM 1435 N N . ASN A 1 181 ? 17.266 -2.490 -10.638 1.00 94.94 181 ASN A N 1
ATOM 1436 C CA . ASN A 1 181 ? 17.591 -1.303 -11.429 1.00 94.94 181 ASN A CA 1
ATOM 1437 C C . ASN A 1 181 ? 18.214 -0.206 -10.544 1.00 94.94 181 ASN A C 1
ATOM 1439 O O . ASN A 1 181 ? 17.577 0.302 -9.623 1.00 94.94 181 ASN A O 1
ATOM 1443 N N . ALA A 1 182 ? 19.468 0.167 -10.811 1.00 93.38 182 ALA A N 1
ATOM 1444 C CA . ALA A 1 182 ? 20.203 1.169 -10.031 1.00 93.38 182 ALA A CA 1
ATOM 1445 C C . ALA A 1 182 ? 19.714 2.615 -10.246 1.00 93.38 182 ALA A C 1
ATOM 1447 O O . ALA A 1 182 ? 19.913 3.456 -9.373 1.00 93.38 182 ALA A O 1
ATOM 1448 N N . SER A 1 183 ? 19.054 2.893 -11.371 1.00 94.31 183 SER A N 1
ATOM 1449 C CA . SER A 1 183 ? 18.540 4.219 -11.738 1.00 94.31 183 SER A CA 1
ATOM 1450 C C . SER A 1 183 ? 17.210 4.558 -11.055 1.00 94.31 183 SER A C 1
ATOM 1452 O O . SER A 1 183 ? 16.759 5.700 -11.128 1.00 94.31 183 SER A O 1
ATOM 1454 N N . ILE A 1 184 ? 16.578 3.586 -10.385 1.00 95.12 184 ILE A N 1
ATOM 1455 C CA . ILE A 1 184 ? 15.385 3.799 -9.561 1.00 95.12 184 ILE A CA 1
ATOM 1456 C C . ILE A 1 184 ? 15.830 4.084 -8.128 1.00 95.12 184 ILE A C 1
ATOM 1458 O O . ILE A 1 184 ? 16.342 3.196 -7.434 1.00 95.12 184 ILE A O 1
ATOM 1462 N N . ASP A 1 185 ? 15.604 5.313 -7.669 1.00 92.31 185 ASP A N 1
ATOM 1463 C CA . ASP A 1 185 ? 15.877 5.703 -6.291 1.00 92.31 185 ASP A CA 1
ATOM 1464 C C . ASP A 1 185 ? 15.034 4.886 -5.295 1.00 92.31 185 ASP A C 1
ATOM 1466 O O . ASP A 1 185 ? 14.024 4.264 -5.634 1.00 92.31 185 ASP A O 1
ATOM 1470 N N . GLN A 1 186 ? 15.454 4.874 -4.032 1.00 90.31 186 GLN A N 1
ATOM 1471 C CA . GLN A 1 186 ? 14.827 4.046 -3.005 1.00 90.31 186 GLN A CA 1
ATOM 1472 C C . GLN A 1 186 ? 13.337 4.366 -2.794 1.00 90.31 186 GLN A C 1
ATOM 1474 O O . GLN A 1 186 ? 12.549 3.446 -2.576 1.00 90.31 186 GLN A O 1
ATOM 1479 N N . THR A 1 187 ? 12.936 5.635 -2.872 1.00 88.50 187 THR A N 1
ATOM 1480 C CA . THR A 1 187 ? 11.547 6.055 -2.635 1.00 88.50 187 THR A CA 1
ATOM 1481 C C . THR A 1 187 ? 10.645 5.599 -3.775 1.00 88.50 187 THR A C 1
ATOM 1483 O O . THR A 1 187 ? 9.606 4.973 -3.532 1.00 88.50 187 THR A O 1
ATOM 1486 N N . THR A 1 188 ? 11.063 5.840 -5.021 1.00 91.56 188 THR A N 1
ATOM 1487 C CA . THR A 1 188 ? 10.327 5.369 -6.201 1.00 91.56 188 THR A CA 1
ATOM 1488 C C . THR A 1 188 ? 10.258 3.847 -6.220 1.00 91.56 188 THR A C 1
ATOM 1490 O O . THR A 1 188 ? 9.192 3.280 -6.456 1.00 91.56 188 THR A O 1
ATOM 1493 N N . ARG A 1 189 ? 11.358 3.165 -5.874 1.00 93.25 189 ARG A N 1
ATOM 1494 C CA . ARG A 1 189 ? 11.413 1.701 -5.794 1.00 93.25 189 ARG A CA 1
ATOM 1495 C C . ARG A 1 189 ? 10.393 1.148 -4.807 1.00 93.25 189 ARG A C 1
ATOM 1497 O O . ARG A 1 189 ? 9.615 0.279 -5.179 1.00 93.25 189 ARG A O 1
ATOM 1504 N N . LEU A 1 190 ? 10.359 1.659 -3.576 1.00 90.50 190 LEU A N 1
ATOM 1505 C CA . LEU A 1 190 ? 9.399 1.209 -2.561 1.00 90.50 190 LEU A CA 1
ATOM 1506 C C . LEU A 1 190 ? 7.951 1.438 -3.007 1.00 90.50 190 LEU A C 1
ATOM 1508 O O . LEU A 1 190 ? 7.105 0.562 -2.837 1.00 90.50 190 LEU A O 1
ATOM 1512 N N . THR A 1 191 ? 7.677 2.583 -3.633 1.00 90.06 191 THR A N 1
ATOM 1513 C CA . THR A 1 191 ? 6.341 2.915 -4.145 1.00 90.06 191 THR A CA 1
ATOM 1514 C C . THR A 1 191 ? 5.917 1.973 -5.271 1.00 90.06 191 THR A C 1
ATOM 1516 O O . THR A 1 191 ? 4.800 1.453 -5.263 1.00 90.06 191 THR A O 1
ATOM 1519 N N . VAL A 1 192 ? 6.803 1.712 -6.235 1.00 93.69 192 VAL A N 1
ATOM 1520 C CA . VAL A 1 192 ? 6.536 0.787 -7.343 1.00 93.69 192 VAL A CA 1
ATOM 1521 C C . VAL A 1 192 ? 6.328 -0.633 -6.821 1.00 93.69 192 VAL A C 1
ATOM 1523 O O . VAL A 1 192 ? 5.344 -1.269 -7.187 1.00 93.69 192 VAL A O 1
ATOM 1526 N N . LEU A 1 193 ? 7.199 -1.118 -5.931 1.00 91.88 193 LEU A N 1
ATOM 1527 C CA . LEU A 1 193 ? 7.081 -2.462 -5.360 1.00 91.88 193 LEU A CA 1
ATOM 1528 C C . LEU A 1 193 ? 5.797 -2.625 -4.541 1.00 91.88 193 LEU A C 1
ATOM 1530 O O . LEU A 1 193 ? 5.117 -3.635 -4.687 1.00 91.88 193 LEU A O 1
ATOM 1534 N N . SER A 1 194 ? 5.410 -1.622 -3.750 1.00 89.75 194 SER A N 1
ATOM 1535 C CA . SER A 1 194 ? 4.137 -1.626 -3.017 1.00 89.75 194 SER A CA 1
ATOM 1536 C C . SER A 1 194 ? 2.932 -1.726 -3.958 1.00 89.75 194 SER A C 1
ATOM 1538 O O . SER A 1 194 ? 2.040 -2.549 -3.750 1.00 89.75 194 SER A O 1
ATOM 1540 N N . ASN A 1 195 ? 2.928 -0.970 -5.061 1.00 92.06 195 ASN A N 1
ATOM 1541 C CA . ASN A 1 195 ? 1.870 -1.098 -6.062 1.00 92.06 195 ASN A CA 1
ATOM 1542 C C . ASN A 1 195 ? 1.880 -2.475 -6.742 1.00 92.06 195 ASN A C 1
ATOM 1544 O O . ASN A 1 195 ? 0.814 -3.057 -6.908 1.00 92.06 195 ASN A O 1
ATOM 1548 N N . LEU A 1 196 ? 3.047 -3.043 -7.067 1.00 92.50 196 LEU A N 1
ATOM 1549 C CA . LEU A 1 196 ? 3.143 -4.408 -7.605 1.00 92.50 196 LEU A CA 1
ATOM 1550 C C . LEU A 1 196 ? 2.624 -5.463 -6.615 1.00 92.50 196 LEU A C 1
ATOM 1552 O O . LEU A 1 196 ? 1.998 -6.434 -7.036 1.00 92.50 196 LEU A O 1
ATOM 1556 N N . ASN A 1 197 ? 2.812 -5.263 -5.308 1.00 88.56 197 ASN A N 1
ATOM 1557 C CA . ASN A 1 197 ? 2.227 -6.128 -4.281 1.00 88.56 197 ASN A CA 1
ATOM 1558 C C . ASN A 1 197 ? 0.696 -6.059 -4.304 1.00 88.56 197 ASN A C 1
ATOM 1560 O O . ASN A 1 197 ? 0.026 -7.088 -4.254 1.00 88.56 197 ASN A O 1
ATOM 1564 N N . ASN A 1 198 ? 0.136 -4.854 -4.427 1.00 87.19 198 ASN A N 1
ATOM 1565 C CA . ASN A 1 198 ? -1.311 -4.666 -4.533 1.00 87.19 198 ASN A CA 1
ATOM 1566 C C . ASN A 1 198 ? -1.877 -5.278 -5.823 1.00 87.19 198 ASN A C 1
ATOM 1568 O O . ASN A 1 198 ? -2.953 -5.870 -5.788 1.00 87.19 198 ASN A O 1
ATOM 1572 N N . VAL A 1 199 ? -1.139 -5.201 -6.936 1.00 91.25 199 VAL A N 1
ATOM 1573 C CA . VAL A 1 199 ? -1.489 -5.888 -8.190 1.00 91.25 199 VAL A CA 1
ATOM 1574 C C . VAL A 1 199 ? -1.533 -7.402 -7.972 1.00 91.25 199 VAL A C 1
ATOM 1576 O O . VAL A 1 199 ? -2.518 -8.034 -8.339 1.00 91.25 199 VAL A O 1
ATOM 1579 N N . ALA A 1 200 ? -0.525 -7.984 -7.316 1.00 89.19 200 ALA A N 1
ATOM 1580 C CA . ALA A 1 200 ? -0.499 -9.418 -7.025 1.00 89.19 200 ALA A CA 1
ATOM 1581 C C . ALA A 1 200 ? -1.652 -9.862 -6.097 1.00 89.19 200 ALA A C 1
ATOM 1583 O O . ALA A 1 200 ? -2.235 -10.924 -6.312 1.00 89.19 200 ALA A O 1
ATOM 1584 N N . LEU A 1 201 ? -2.033 -9.043 -5.105 1.00 85.44 201 LEU A N 1
ATOM 1585 C CA . LEU A 1 201 ? -3.221 -9.300 -4.274 1.00 85.44 201 LEU A CA 1
ATOM 1586 C C . LEU A 1 201 ? -4.524 -9.266 -5.083 1.00 85.44 201 LEU A C 1
ATOM 1588 O O . LEU A 1 201 ? -5.377 -10.138 -4.910 1.00 85.44 201 LEU A O 1
ATOM 1592 N N . ALA A 1 202 ? -4.680 -8.258 -5.945 1.00 87.44 202 ALA A N 1
ATOM 1593 C CA . ALA A 1 202 ? -5.864 -8.094 -6.782 1.00 87.44 202 ALA A CA 1
ATOM 1594 C C . ALA A 1 202 ? -6.012 -9.255 -7.774 1.00 87.44 202 ALA A C 1
ATOM 1596 O O . ALA A 1 202 ? -7.093 -9.829 -7.883 1.00 87.44 202 ALA A O 1
ATOM 1597 N N . SER A 1 203 ? -4.906 -9.651 -8.410 1.00 85.38 203 SER A N 1
ATOM 1598 C CA . SER A 1 203 ? -4.838 -10.799 -9.318 1.00 85.38 203 SER A CA 1
ATOM 1599 C C . SER A 1 203 ? -5.249 -12.096 -8.610 1.00 85.38 203 SER A C 1
ATOM 1601 O O . SER A 1 203 ? -6.105 -12.828 -9.095 1.00 85.38 203 SER A O 1
ATOM 1603 N N . GLY A 1 204 ? -4.739 -12.340 -7.393 1.00 81.19 204 GLY A N 1
ATOM 1604 C CA . GLY A 1 204 ? -5.126 -13.500 -6.579 1.00 81.19 204 GLY A CA 1
ATOM 1605 C C . GLY A 1 204 ? -6.584 -13.502 -6.095 1.00 81.19 204 GLY A C 1
ATOM 1606 O O . GLY A 1 204 ? -7.063 -14.539 -5.643 1.00 81.19 204 GLY A O 1
ATOM 1607 N N . SER A 1 205 ? -7.279 -12.364 -6.188 1.00 81.62 205 SER A N 1
ATOM 1608 C CA . SER A 1 205 ? -8.697 -12.205 -5.831 1.00 81.62 205 SER A CA 1
ATOM 1609 C C . SER A 1 205 ? -9.605 -12.038 -7.060 1.00 81.62 205 SER A C 1
ATOM 1611 O O . SER A 1 205 ? -10.768 -11.669 -6.902 1.00 81.62 205 SER A O 1
ATOM 1613 N N . ASP A 1 206 ? -9.077 -12.260 -8.271 1.00 84.12 206 ASP A N 1
ATOM 1614 C CA . ASP A 1 206 ? -9.751 -12.060 -9.562 1.00 84.12 206 ASP A CA 1
ATOM 1615 C C . ASP A 1 206 ? -10.317 -10.632 -9.792 1.00 84.12 206 ASP A C 1
ATOM 1617 O O . ASP A 1 206 ? -11.190 -10.419 -10.642 1.00 84.12 206 ASP A O 1
ATOM 1621 N N . ASP A 1 207 ? -9.807 -9.612 -9.086 1.00 88.75 207 ASP A N 1
ATOM 1622 C CA . ASP A 1 207 ? -10.214 -8.208 -9.256 1.00 88.75 207 ASP A CA 1
ATOM 1623 C C . ASP A 1 207 ? -9.382 -7.517 -10.345 1.00 88.75 207 ASP A C 1
ATOM 1625 O O . ASP A 1 207 ? -8.439 -6.761 -10.085 1.00 88.75 207 ASP A O 1
ATOM 1629 N N . LYS A 1 208 ? -9.775 -7.744 -11.602 1.00 90.19 208 LYS A N 1
ATOM 1630 C CA . LYS A 1 208 ? -9.110 -7.165 -12.784 1.00 90.19 208 LYS A CA 1
ATOM 1631 C C . LYS A 1 208 ? -9.057 -5.638 -12.776 1.00 90.19 208 LYS A C 1
ATOM 1633 O O . LYS A 1 208 ? -8.139 -5.051 -13.346 1.00 90.19 208 LYS A O 1
ATOM 1638 N N . ARG A 1 209 ? -10.035 -4.971 -12.154 1.00 92.31 209 ARG A N 1
ATOM 1639 C CA . ARG A 1 209 ? -10.080 -3.504 -12.108 1.00 92.31 209 ARG A CA 1
ATOM 1640 C C . ARG A 1 209 ? -9.016 -2.973 -11.155 1.00 92.31 209 ARG A C 1
ATOM 1642 O O . ARG A 1 209 ? -8.309 -2.026 -11.503 1.00 92.31 209 ARG A O 1
ATOM 1649 N N . ALA A 1 210 ? -8.906 -3.557 -9.964 1.00 90.56 210 ALA A N 1
ATOM 1650 C CA . ALA A 1 210 ? -7.852 -3.206 -9.019 1.00 90.56 210 ALA A CA 1
ATOM 1651 C C . ALA A 1 210 ? -6.463 -3.553 -9.578 1.00 90.56 210 ALA A C 1
ATOM 1653 O O . ALA A 1 210 ? -5.549 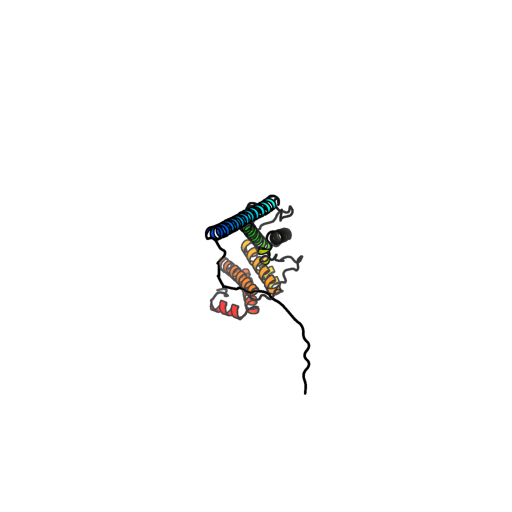-2.733 -9.480 1.00 90.56 210 ALA A O 1
ATOM 1654 N N . GLU A 1 211 ? -6.333 -4.703 -10.244 1.00 93.00 211 GLU A N 1
ATOM 1655 C CA . GLU A 1 211 ? -5.104 -5.130 -10.919 1.00 93.00 211 GLU A CA 1
ATOM 1656 C C . GLU A 1 211 ? -4.663 -4.110 -11.987 1.00 93.00 211 GLU A C 1
ATOM 1658 O O . GLU A 1 211 ? -3.536 -3.608 -11.948 1.00 93.00 211 GLU A O 1
ATOM 1663 N N . PHE A 1 212 ? -5.571 -3.715 -12.888 1.00 95.19 212 PHE A N 1
ATOM 1664 C CA . PHE A 1 212 ? -5.291 -2.725 -13.931 1.00 95.19 212 PHE A CA 1
ATOM 1665 C C . PHE A 1 212 ? -4.928 -1.348 -13.358 1.00 95.19 212 PHE A C 1
ATOM 1667 O O . PHE A 1 212 ? -3.972 -0.717 -13.811 1.00 95.19 212 PHE A O 1
ATOM 1674 N N . ASN A 1 213 ? -5.656 -0.878 -12.341 1.00 94.31 213 ASN A N 1
ATOM 1675 C CA . ASN A 1 213 ? -5.376 0.408 -11.699 1.00 94.31 213 ASN A CA 1
ATOM 1676 C C . ASN A 1 213 ? -4.007 0.418 -11.007 1.00 94.31 213 ASN A C 1
ATOM 1678 O O . ASN A 1 213 ? -3.281 1.410 -11.103 1.00 94.31 213 ASN A O 1
ATOM 1682 N N . GLY A 1 214 ? -3.634 -0.683 -10.348 1.00 94.12 214 GLY A N 1
ATOM 1683 C CA . GLY A 1 214 ? -2.316 -0.840 -9.739 1.00 94.12 214 GLY A CA 1
ATOM 1684 C C . GLY A 1 214 ? -1.196 -0.792 -10.780 1.00 94.12 214 GLY A C 1
ATOM 1685 O O . GLY A 1 214 ? -0.227 -0.054 -10.606 1.00 94.12 214 GLY A O 1
ATOM 1686 N N . LEU A 1 215 ? -1.359 -1.487 -11.911 1.00 96.50 215 LEU A N 1
ATOM 1687 C CA . LEU A 1 215 ? -0.402 -1.430 -13.022 1.00 96.50 215 LEU A CA 1
ATOM 1688 C C . LEU A 1 215 ? -0.323 -0.043 -13.659 1.00 96.50 215 LEU A C 1
ATOM 1690 O O . LEU A 1 215 ? 0.772 0.431 -13.951 1.00 96.50 215 LEU A O 1
ATOM 1694 N N . SER A 1 216 ? -1.456 0.644 -13.811 1.00 96.94 216 SER A N 1
ATOM 1695 C CA . SER A 1 216 ? -1.479 2.031 -14.273 1.00 96.94 216 SER A CA 1
ATOM 1696 C C . SER A 1 216 ? -0.677 2.940 -13.337 1.00 96.94 216 SER A C 1
ATOM 1698 O O . SER A 1 216 ? 0.098 3.766 -13.813 1.00 96.94 216 SER A O 1
ATOM 1700 N N . ALA A 1 217 ? -0.814 2.791 -12.015 1.00 95.56 217 ALA A N 1
ATOM 1701 C CA . ALA A 1 217 ? -0.035 3.567 -11.048 1.00 95.56 217 ALA A CA 1
ATOM 1702 C C . ALA A 1 217 ? 1.474 3.279 -11.155 1.00 95.56 217 ALA A C 1
ATOM 1704 O O . ALA A 1 217 ? 2.277 4.214 -11.160 1.00 95.56 217 ALA A O 1
ATOM 1705 N N . VAL A 1 218 ? 1.857 2.005 -11.317 1.00 96.94 218 VAL A N 1
ATOM 1706 C CA . VAL A 1 218 ? 3.254 1.613 -11.571 1.00 96.94 218 VAL A CA 1
ATOM 1707 C C . VAL A 1 218 ? 3.779 2.260 -12.853 1.00 96.94 218 VAL A C 1
ATOM 1709 O O . VAL A 1 218 ? 4.855 2.857 -12.837 1.00 96.94 218 VAL A O 1
ATOM 1712 N N . PHE A 1 219 ? 3.016 2.185 -13.947 1.00 97.81 219 PHE A N 1
ATOM 1713 C CA . PHE A 1 219 ? 3.402 2.776 -15.225 1.00 97.81 219 PHE A CA 1
ATOM 1714 C C . PHE A 1 219 ? 3.638 4.282 -15.108 1.00 97.81 219 PHE A C 1
ATOM 1716 O O . PHE A 1 219 ? 4.677 4.759 -15.549 1.00 97.81 219 PHE A O 1
ATOM 1723 N N . GLN A 1 220 ? 2.716 5.029 -14.492 1.00 95.56 220 GLN A N 1
ATOM 1724 C CA . GLN A 1 220 ? 2.859 6.484 -14.362 1.00 95.56 220 GLN A CA 1
ATOM 1725 C C . GLN A 1 220 ? 4.086 6.867 -13.524 1.00 95.56 220 GLN A C 1
ATOM 1727 O O . GLN A 1 220 ? 4.816 7.784 -13.899 1.00 95.56 220 GLN A O 1
ATOM 1732 N N . GLY A 1 221 ? 4.362 6.137 -12.436 1.00 94.12 221 GLY A N 1
ATOM 1733 C CA . GLY A 1 221 ? 5.566 6.354 -11.628 1.00 94.12 221 GLY A CA 1
ATOM 1734 C C . GLY A 1 221 ? 6.855 6.130 -12.424 1.00 94.12 221 GLY A C 1
ATOM 1735 O O . GLY A 1 221 ? 7.754 6.969 -12.405 1.00 94.12 221 GLY A O 1
ATOM 1736 N N . LEU A 1 222 ? 6.925 5.033 -13.185 1.00 96.62 222 LEU A N 1
ATOM 1737 C CA . LEU A 1 222 ? 8.080 4.730 -14.036 1.00 96.62 222 LEU A CA 1
ATOM 1738 C C . LEU A 1 222 ? 8.203 5.693 -15.225 1.00 96.62 222 LEU A C 1
ATOM 1740 O O . LEU A 1 222 ? 9.318 6.073 -15.572 1.00 96.62 222 LEU A O 1
ATOM 1744 N N . LYS A 1 223 ? 7.085 6.123 -15.827 1.00 96.00 223 LYS A N 1
ATOM 1745 C CA . LYS A 1 223 ? 7.065 7.123 -16.903 1.00 96.00 223 LYS A CA 1
ATOM 1746 C C . LYS A 1 223 ? 7.631 8.452 -16.414 1.00 96.00 223 LYS A C 1
ATOM 1748 O O . LYS A 1 223 ? 8.503 8.990 -17.087 1.00 96.00 223 LYS A O 1
ATOM 1753 N N . SER A 1 224 ? 7.185 8.953 -15.258 1.00 94.56 224 SER A N 1
ATOM 1754 C CA . SER A 1 224 ? 7.710 10.199 -14.675 1.00 94.56 224 SER A CA 1
ATOM 1755 C C . SER A 1 224 ? 9.218 10.104 -14.455 1.00 94.56 224 SER A C 1
ATOM 1757 O O . SER A 1 224 ? 9.969 10.942 -14.950 1.00 94.56 224 SER A O 1
ATOM 1759 N N . LEU A 1 225 ? 9.674 9.023 -13.811 1.00 95.25 225 LEU A N 1
ATOM 1760 C CA . LEU A 1 225 ? 11.096 8.801 -13.557 1.00 95.25 225 LEU A CA 1
ATOM 1761 C C . LEU A 1 225 ? 11.908 8.739 -14.859 1.00 95.25 225 LEU A C 1
ATOM 1763 O O . LEU A 1 225 ? 12.949 9.384 -14.974 1.00 95.25 225 LEU A O 1
ATOM 1767 N N . TRP A 1 226 ? 11.427 7.996 -15.859 1.00 96.38 226 TRP A N 1
ATOM 1768 C CA . TRP A 1 226 ? 12.075 7.933 -17.167 1.00 96.38 226 TRP A CA 1
ATOM 1769 C C . TRP A 1 226 ? 12.097 9.297 -17.859 1.00 96.38 226 TRP A C 1
ATOM 1771 O O . TRP A 1 226 ? 13.102 9.666 -18.463 1.00 96.38 226 TRP A O 1
ATOM 1781 N N . GLN A 1 227 ? 11.017 10.072 -17.785 1.00 94.44 227 GLN A N 1
ATOM 1782 C CA . GLN A 1 227 ? 10.971 11.393 -18.401 1.00 94.44 227 GLN A CA 1
ATOM 1783 C C . GLN A 1 227 ? 12.004 12.343 -17.787 1.00 94.44 227 GLN A C 1
ATOM 1785 O O . GLN A 1 227 ? 12.559 13.156 -18.532 1.00 94.44 227 GLN A O 1
ATOM 1790 N N . GLU A 1 228 ? 12.300 12.190 -16.496 1.00 94.00 228 GLU A N 1
ATOM 1791 C CA . GLU A 1 228 ? 13.313 12.950 -15.762 1.00 94.00 228 GLU A CA 1
ATOM 1792 C C . GLU A 1 228 ? 14.747 12.498 -16.077 1.00 94.00 228 GLU A C 1
ATOM 1794 O O . GLU A 1 228 ? 15.600 13.335 -16.370 1.00 94.00 228 GLU A O 1
ATOM 1799 N N . ASN A 1 229 ? 15.027 11.190 -16.040 1.00 93.69 229 ASN A N 1
ATOM 1800 C CA . ASN A 1 229 ? 16.401 10.669 -16.103 1.00 93.69 229 ASN A CA 1
ATOM 1801 C C . ASN A 1 229 ? 16.816 10.080 -17.465 1.00 93.69 229 ASN A C 1
ATOM 1803 O O . ASN A 1 229 ? 18.000 9.834 -17.690 1.00 93.69 229 ASN A O 1
ATOM 1807 N N . LYS A 1 230 ? 15.858 9.857 -18.372 1.00 94.62 230 LYS A N 1
ATOM 1808 C CA . LYS A 1 230 ? 16.022 9.223 -19.694 1.00 94.62 230 LYS A CA 1
ATOM 1809 C C . LYS A 1 230 ? 16.680 7.836 -19.663 1.00 94.62 230 LYS A C 1
ATOM 1811 O O . LYS A 1 230 ? 17.266 7.407 -20.657 1.00 94.62 230 LYS A O 1
ATOM 1816 N N . ASP A 1 231 ? 16.556 7.106 -18.557 1.00 96.56 231 ASP A N 1
ATOM 1817 C CA . ASP A 1 231 ? 17.149 5.780 -18.393 1.00 96.56 231 ASP A CA 1
ATOM 1818 C C . ASP A 1 231 ? 16.418 4.715 -19.231 1.00 96.56 231 ASP A C 1
ATOM 1820 O O . ASP A 1 231 ? 15.224 4.453 -19.058 1.00 96.56 231 ASP A O 1
ATOM 1824 N N . ALA A 1 232 ? 17.146 4.059 -20.136 1.00 95.38 232 ALA A N 1
ATOM 1825 C CA . ALA A 1 232 ? 16.583 3.038 -21.022 1.00 95.38 232 ALA A CA 1
ATOM 1826 C C . ALA A 1 232 ? 16.082 1.790 -20.269 1.00 95.38 232 ALA A C 1
ATOM 1828 O O . ALA A 1 232 ? 15.159 1.115 -20.728 1.00 95.38 232 ALA A O 1
ATOM 1829 N N . GLY A 1 233 ? 16.670 1.476 -19.111 1.00 95.44 233 GLY A N 1
ATOM 1830 C CA . GLY A 1 233 ? 16.216 0.389 -18.251 1.00 95.44 233 GLY A CA 1
ATOM 1831 C C . GLY A 1 233 ? 14.842 0.683 -17.652 1.00 95.44 233 GLY A C 1
ATOM 1832 O O . GLY A 1 233 ? 13.971 -0.182 -17.689 1.00 95.44 233 GLY A O 1
ATOM 1833 N N . VAL A 1 234 ? 14.617 1.906 -17.164 1.00 96.81 234 VAL A N 1
ATOM 1834 C CA . VAL A 1 234 ? 13.309 2.348 -16.648 1.00 96.81 234 VAL A CA 1
ATOM 1835 C C . VAL A 1 234 ? 12.253 2.334 -17.756 1.00 96.81 234 VAL A C 1
ATOM 1837 O O . VAL A 1 234 ? 11.168 1.790 -17.541 1.00 96.81 234 VAL A O 1
ATOM 1840 N N . ALA A 1 235 ? 12.583 2.830 -18.955 1.00 96.81 235 ALA A N 1
ATOM 1841 C CA . ALA A 1 235 ? 11.687 2.767 -20.115 1.00 96.81 235 ALA A CA 1
ATOM 1842 C C . ALA A 1 235 ? 11.253 1.327 -20.424 1.00 96.81 235 ALA A C 1
ATOM 1844 O O . ALA A 1 235 ? 10.062 1.043 -20.526 1.00 96.81 235 ALA A O 1
ATOM 1845 N N . LYS A 1 236 ? 12.207 0.389 -20.473 1.00 96.44 236 LYS A N 1
ATOM 1846 C CA . LYS A 1 236 ? 11.928 -1.026 -20.749 1.00 96.44 236 LYS A CA 1
ATOM 1847 C C . LYS A 1 236 ? 11.025 -1.678 -19.695 1.00 96.44 236 LYS A C 1
ATOM 1849 O O . LYS A 1 236 ? 10.227 -2.555 -20.027 1.00 96.44 236 LYS A O 1
ATOM 1854 N N . ILE A 1 237 ? 11.149 -1.292 -18.423 1.00 97.31 237 ILE A N 1
ATOM 1855 C CA . ILE A 1 237 ? 10.247 -1.778 -17.365 1.00 97.31 237 ILE A CA 1
ATOM 1856 C C . ILE A 1 237 ? 8.839 -1.202 -17.583 1.00 97.31 237 ILE A C 1
ATOM 1858 O O . ILE A 1 237 ? 7.859 -1.944 -17.527 1.00 97.31 237 ILE A O 1
ATOM 1862 N N . ALA A 1 238 ? 8.728 0.093 -17.893 1.00 97.38 238 ALA A N 1
ATOM 1863 C CA . ALA A 1 238 ? 7.446 0.735 -18.177 1.00 97.38 238 ALA A CA 1
ATOM 1864 C C . ALA A 1 238 ? 6.739 0.118 -19.403 1.00 97.38 238 ALA A C 1
ATOM 1866 O O . ALA A 1 238 ? 5.531 -0.109 -19.367 1.00 97.38 238 ALA A O 1
ATOM 1867 N N . GLU A 1 239 ? 7.479 -0.235 -20.457 1.00 96.81 239 GLU A N 1
ATOM 1868 C CA . GLU A 1 239 ? 6.944 -0.948 -21.627 1.00 96.81 239 GLU A CA 1
ATOM 1869 C C . GLU A 1 239 ? 6.364 -2.321 -21.263 1.00 96.81 239 GLU A C 1
ATOM 1871 O O . GLU A 1 239 ? 5.278 -2.675 -21.725 1.00 96.81 239 GLU A O 1
ATOM 1876 N N . GLN A 1 240 ? 7.043 -3.087 -20.402 1.00 96.75 240 GLN A N 1
ATOM 1877 C CA . GLN A 1 240 ? 6.536 -4.384 -19.935 1.00 96.75 240 GLN A CA 1
ATOM 1878 C C . GLN A 1 240 ? 5.232 -4.242 -19.148 1.00 96.75 240 GLN A C 1
ATOM 1880 O O . GLN A 1 240 ? 4.314 -5.044 -19.328 1.00 96.75 240 GLN A O 1
ATOM 1885 N N . ILE A 1 241 ? 5.108 -3.185 -18.341 1.00 97.50 241 ILE A N 1
ATOM 1886 C CA . ILE A 1 241 ? 3.854 -2.864 -17.655 1.00 97.50 241 ILE A CA 1
ATOM 1887 C C . ILE A 1 241 ? 2.740 -2.579 -18.669 1.00 97.50 241 ILE A C 1
ATOM 1889 O O . ILE A 1 241 ? 1.650 -3.132 -18.535 1.00 97.50 241 ILE A O 1
ATOM 1893 N N . LEU A 1 242 ? 2.996 -1.781 -19.713 1.00 97.00 242 LEU A N 1
ATOM 1894 C CA . LEU A 1 242 ? 1.996 -1.497 -20.754 1.00 97.00 242 LEU A CA 1
ATOM 1895 C C . LEU A 1 242 ? 1.531 -2.763 -21.487 1.00 97.00 242 LEU A C 1
ATOM 1897 O O . LEU A 1 242 ? 0.342 -2.899 -21.788 1.00 97.00 242 LEU A O 1
ATOM 1901 N N . ILE A 1 243 ? 2.448 -3.695 -21.765 1.00 96.12 243 ILE A N 1
ATOM 1902 C CA . ILE A 1 243 ? 2.120 -4.997 -22.366 1.00 96.12 243 ILE A CA 1
ATOM 1903 C C . ILE A 1 243 ? 1.178 -5.781 -21.445 1.00 96.12 243 ILE A C 1
ATOM 1905 O O . ILE A 1 243 ? 0.170 -6.319 -21.912 1.00 96.12 243 ILE A O 1
ATOM 1909 N N . LEU A 1 244 ? 1.469 -5.811 -20.143 1.00 95.44 244 LEU A N 1
ATOM 1910 C CA . LEU A 1 244 ? 0.649 -6.516 -19.163 1.00 95.44 244 LEU A CA 1
ATOM 1911 C C . LEU A 1 244 ? -0.736 -5.867 -18.997 1.00 95.44 244 LEU A C 1
ATOM 1913 O O . LEU A 1 244 ? -1.746 -6.567 -19.020 1.00 95.44 244 LEU A O 1
ATOM 1917 N N . MET A 1 245 ? -0.805 -4.533 -18.945 1.00 96.81 245 MET A N 1
ATOM 1918 C CA . MET A 1 245 ? -2.069 -3.785 -18.907 1.00 96.81 245 MET A CA 1
ATOM 1919 C C . MET A 1 245 ? -2.965 -4.120 -20.104 1.00 96.81 245 MET A C 1
ATOM 1921 O O . MET A 1 245 ? -4.151 -4.392 -19.928 1.00 96.81 245 MET A O 1
ATOM 1925 N N . ARG A 1 246 ? -2.394 -4.164 -21.317 1.00 96.62 246 ARG A N 1
ATOM 1926 C CA . ARG A 1 246 ? -3.120 -4.544 -22.539 1.00 96.62 246 ARG A CA 1
ATOM 1927 C C . ARG A 1 246 ? -3.663 -5.973 -22.476 1.00 96.62 246 ARG A C 1
ATOM 1929 O O . ARG A 1 246 ? -4.709 -6.235 -23.058 1.00 96.62 246 ARG A O 1
ATOM 1936 N N . LYS A 1 247 ? -2.956 -6.895 -21.815 1.00 94.62 247 LYS A N 1
ATOM 1937 C CA . LYS A 1 247 ? -3.375 -8.297 -21.650 1.00 94.62 247 LYS A CA 1
ATOM 1938 C C . LYS A 1 247 ? -4.529 -8.440 -20.650 1.00 94.62 247 LYS A C 1
ATOM 1940 O O . LYS A 1 247 ? -5.420 -9.250 -20.889 1.00 94.62 247 LYS A O 1
ATOM 1945 N N . ILE A 1 248 ? -4.510 -7.677 -19.557 1.00 93.19 248 ILE A N 1
ATOM 1946 C CA . ILE A 1 248 ? -5.498 -7.771 -18.466 1.00 93.19 248 ILE A CA 1
ATOM 1947 C C . ILE A 1 248 ? -6.831 -7.128 -18.848 1.00 93.19 248 ILE A C 1
ATOM 1949 O O . ILE A 1 248 ? -7.878 -7.766 -18.720 1.00 93.19 248 ILE A O 1
ATOM 1953 N N . ASP A 1 249 ? -6.787 -5.887 -19.335 1.00 95.06 249 ASP A N 1
ATOM 1954 C CA . ASP A 1 249 ? -7.967 -5.136 -19.764 1.00 95.06 249 ASP A CA 1
ATOM 1955 C C . ASP A 1 249 ? -7.655 -4.351 -21.052 1.00 95.06 249 ASP A C 1
ATOM 1957 O O . ASP A 1 249 ? -7.213 -3.194 -21.013 1.00 95.06 249 ASP A O 1
ATOM 1961 N N . PRO A 1 250 ? -7.863 -4.985 -22.223 1.00 96.31 250 PRO A N 1
ATOM 1962 C CA . PRO A 1 250 ? -7.608 -4.355 -23.510 1.00 96.31 250 PRO A CA 1
ATOM 1963 C C . PRO A 1 250 ? -8.441 -3.090 -23.739 1.00 96.31 250 PRO A C 1
ATOM 1965 O O . PRO A 1 250 ? -7.955 -2.161 -24.381 1.00 96.31 250 PRO A O 1
ATOM 1968 N N . GLU A 1 251 ? -9.679 -3.039 -23.243 1.00 95.81 251 GLU A N 1
ATOM 1969 C CA . GLU A 1 251 ? -10.597 -1.924 -23.490 1.00 95.81 251 GLU A CA 1
ATOM 1970 C C . GLU A 1 251 ? -10.149 -0.678 -22.723 1.00 95.81 251 GLU A C 1
ATOM 1972 O O . GLU A 1 251 ? -9.915 0.374 -23.330 1.00 95.81 251 GLU A O 1
ATOM 1977 N N . SER A 1 252 ? -9.916 -0.817 -21.414 1.00 95.12 252 SER A N 1
ATOM 1978 C CA . SER A 1 252 ? -9.392 0.269 -20.578 1.00 95.12 252 SER A CA 1
ATOM 1979 C C . SER A 1 252 ? -8.019 0.742 -21.061 1.00 95.12 252 SER A C 1
ATOM 1981 O O . SER A 1 252 ? -7.743 1.946 -21.081 1.00 95.12 25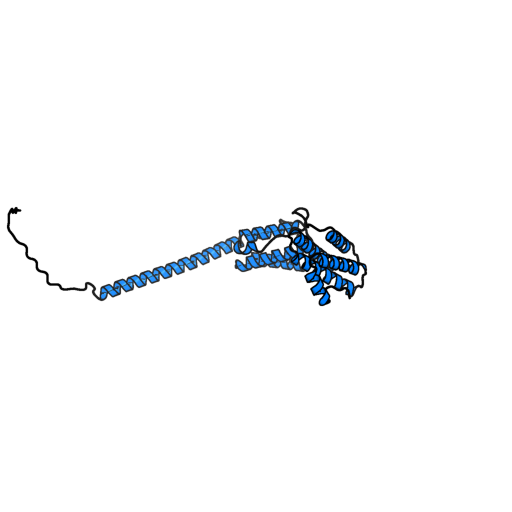2 SER A O 1
ATOM 1983 N N . TYR A 1 253 ? -7.166 -0.184 -21.513 1.00 96.75 253 TYR A N 1
ATOM 1984 C CA . TYR A 1 253 ? -5.882 0.154 -22.122 1.00 96.75 253 TYR A CA 1
ATOM 1985 C C . TYR A 1 253 ? -6.054 1.011 -23.384 1.00 96.75 253 TYR A C 1
ATOM 1987 O O . TYR A 1 253 ? -5.451 2.079 -23.489 1.00 96.75 253 TYR A O 1
ATOM 1995 N N . GLN A 1 254 ? -6.894 0.592 -24.337 1.00 96.81 254 GLN A N 1
ATOM 1996 C CA . GLN A 1 254 ? -7.108 1.353 -25.574 1.00 96.81 254 GLN A CA 1
ATOM 1997 C C . GLN A 1 254 ? -7.685 2.744 -25.300 1.00 96.81 254 GLN A C 1
ATOM 1999 O O . GLN A 1 254 ? -7.242 3.725 -25.899 1.00 96.81 254 GLN A O 1
ATOM 2004 N N . PHE A 1 255 ? -8.613 2.854 -24.350 1.00 95.00 255 PHE A N 1
ATOM 2005 C CA . PHE A 1 255 ? -9.153 4.142 -23.927 1.00 95.00 255 PHE A CA 1
ATOM 2006 C C . PHE A 1 255 ? -8.071 5.085 -23.378 1.00 95.00 255 PHE A C 1
ATOM 2008 O O . PHE A 1 255 ? -8.051 6.273 -23.708 1.00 95.00 255 PHE A O 1
ATOM 2015 N N . GLY A 1 256 ? -7.140 4.572 -22.569 1.00 94.12 256 GLY A N 1
ATOM 2016 C CA . GLY A 1 256 ? -6.027 5.373 -22.062 1.00 94.12 256 GLY A CA 1
ATOM 2017 C C . GLY A 1 256 ? -5.013 5.759 -23.143 1.00 94.12 256 GLY A C 1
ATOM 2018 O O . GLY A 1 256 ? -4.534 6.893 -23.137 1.00 94.12 256 GLY A O 1
ATOM 2019 N N . VAL A 1 257 ? -4.742 4.882 -24.118 1.00 95.75 257 VAL A N 1
ATOM 2020 C CA . VAL A 1 257 ? -3.900 5.210 -25.287 1.00 95.75 257 VAL A CA 1
ATOM 2021 C C . VAL A 1 257 ? -4.507 6.354 -26.102 1.00 95.75 257 VAL A C 1
ATOM 2023 O O . VAL A 1 257 ? -3.805 7.310 -26.415 1.00 95.75 257 VAL A O 1
ATOM 2026 N N . GLN A 1 258 ? -5.816 6.323 -26.378 1.00 95.62 258 GLN A N 1
ATOM 2027 C CA . GLN A 1 258 ? -6.516 7.397 -27.107 1.00 95.62 258 GLN A CA 1
ATOM 2028 C C . GLN A 1 258 ? -6.423 8.766 -26.414 1.00 95.62 258 GLN A C 1
ATOM 2030 O O . GLN A 1 258 ? -6.585 9.801 -27.056 1.00 95.62 258 GLN A O 1
ATOM 2035 N N . ARG A 1 259 ? -6.162 8.775 -25.103 1.00 93.38 259 ARG A N 1
ATOM 2036 C CA . ARG A 1 259 ? -5.995 9.979 -24.281 1.00 93.38 259 ARG A CA 1
ATOM 2037 C C . ARG A 1 259 ? -4.532 10.357 -24.027 1.00 93.38 259 ARG A C 1
ATOM 2039 O O . ARG A 1 259 ? -4.291 11.284 -23.262 1.00 93.38 259 ARG A O 1
ATOM 2046 N N . GLY A 1 260 ? -3.569 9.639 -24.611 1.00 92.12 260 GLY A N 1
ATOM 2047 C CA . GLY A 1 260 ? -2.135 9.855 -24.371 1.00 92.12 260 GLY A CA 1
ATOM 2048 C C . GLY A 1 260 ? -1.675 9.485 -22.955 1.00 92.12 260 GLY A C 1
ATOM 2049 O O . GLY A 1 260 ? -0.626 9.932 -22.499 1.00 92.12 260 GLY A O 1
ATOM 2050 N N . LEU A 1 261 ? -2.466 8.693 -22.220 1.00 91.69 261 LEU A N 1
ATOM 2051 C CA . LEU A 1 261 ? -2.131 8.289 -20.852 1.00 91.69 261 LEU A CA 1
ATOM 2052 C C . LEU A 1 261 ? -1.149 7.116 -20.824 1.00 91.69 261 LEU A C 1
ATOM 2054 O O . LEU A 1 261 ? -0.366 7.013 -19.886 1.00 91.69 261 LEU A O 1
ATOM 2058 N N . PHE A 1 262 ? -1.196 6.238 -21.830 1.00 94.81 262 PHE A N 1
ATOM 2059 C CA . PHE A 1 262 ? -0.470 4.959 -21.871 1.00 94.81 262 PHE A CA 1
ATOM 2060 C C . PHE A 1 262 ? 0.523 4.893 -23.034 1.00 94.81 262 PHE A C 1
ATOM 2062 O O . PHE A 1 262 ? 0.527 3.958 -23.835 1.00 94.81 262 PHE A O 1
ATOM 2069 N N . THR A 1 263 ? 1.356 5.923 -23.117 1.00 90.50 263 THR A N 1
ATOM 2070 C CA . THR A 1 263 ? 2.381 6.125 -24.144 1.00 90.50 263 THR A CA 1
ATOM 2071 C C . THR A 1 263 ? 3.676 6.617 -23.485 1.00 90.50 263 THR A C 1
ATOM 2073 O O . THR A 1 263 ? 3.629 7.258 -22.432 1.00 90.50 263 THR A O 1
ATOM 2076 N N . LEU A 1 264 ? 4.835 6.271 -24.054 1.00 85.81 264 LEU A N 1
ATOM 2077 C CA . LEU A 1 264 ? 6.170 6.688 -23.583 1.00 85.81 264 LEU A CA 1
ATOM 2078 C C . LEU A 1 264 ? 6.772 7.779 -24.480 1.00 85.81 264 LEU A C 1
ATOM 2080 O O . LEU A 1 264 ? 7.957 7.772 -24.784 1.00 85.81 264 LEU A O 1
ATOM 2084 N N . ASP A 1 265 ? 5.932 8.692 -24.939 1.00 78.69 265 ASP A N 1
ATOM 2085 C CA . ASP A 1 265 ? 6.294 9.915 -25.650 1.00 78.69 265 ASP A CA 1
ATOM 2086 C C . ASP A 1 265 ? 6.455 11.117 -24.698 1.00 78.69 265 ASP A C 1
ATOM 2088 O O . ASP A 1 265 ? 5.909 11.106 -23.559 1.00 78.69 265 ASP A O 1
#

Organism: NCBI:txid1797729

Secondary structure (DSSP, 8-state):
--------------------------HHHHHHHHHHHHHHHHHHHHHHHHHHHHHHHHHHHHHHHHHHHS----TTTTPPP--SSHHHHHHHHHHHHHHHH-S-HHHHHHHHHHHHHHHHHHHHHS--HHHHHHHHHHHHHHHHH-GGGGGG------SGGGT-----HHHHHHHHHHHH-TTS-HHHHHHHHHHHHHHHHHHHTT-HHHHHHHHHHHHHHHHHHHHHH--HHHHHHHHHHHHHHHHH-HHHHHHHHHTTSS---

Radius of gyration: 38.92 Å; chains: 1; bounding box: 126×51×73 Å

Sequence (265 aa):
MPAKKLAGGVDPVENSQSTSNKFPFTPKQWFSDRLLLLVVVIFLLVLLFVVGFAGVNYYNDQVSNQLTQQQKVDFTAGKQLQFVYAYNKERFEQLLNLAFNSSERTQAADSLGKAFSVLSLEYGLKPNKEMRSAMVNILQYIQKNFPEQSSNFSVPCFEESCGGLNYSDELKDIKSLVENNASIDQTTRLTVLSNLNNVALASGSDDKRAEFNGLSAVFQGLKSLWQENKDAGVAKIAEQILILMRKIDPESYQFGVQRGLFTLD